Protein AF-A0A9E3PD65-F1 (afdb_monomer_lite)

Sequence (237 aa):
MSRDNEVPAELRERIETLRRGRGFLLPHHGAMAVAAPDLQDAYFGMYKALTQTDRHLTGFEREVVWLAILIAAKEAIGTHHVELFFKEGGTHDQARLLTRLAAFALGAEAFAFMDRSWASSFPELAGEGAYLADFEALVDESLLPAGLSHLAMAGMHAALGHKWGLAAHIRAIYCRGVSEDALVEAMSLIMWPVGVNHFLDACDVWVDLMARGEVTPSPRYRAWAETPRQGGHPERG

Structure (mmCIF, N/CA/C/O backbone):
data_AF-A0A9E3PD65-F1
#
_entry.id   AF-A0A9E3PD65-F1
#
loop_
_atom_site.group_PDB
_atom_site.id
_atom_site.type_symbol
_atom_site.label_atom_id
_atom_site.label_alt_id
_atom_site.label_comp_id
_atom_site.label_asym_id
_atom_site.label_entity_id
_atom_site.label_seq_id
_atom_site.pdbx_PDB_ins_code
_atom_site.Cartn_x
_atom_site.Cartn_y
_atom_site.Cartn_z
_atom_site.occupancy
_atom_site.B_iso_or_equiv
_atom_site.auth_seq_id
_atom_site.auth_comp_id
_atom_site.auth_asym_id
_atom_site.auth_atom_id
_atom_site.pdbx_PDB_model_num
ATOM 1 N N . MET A 1 1 ? -28.083 -6.690 39.630 1.00 43.56 1 MET A N 1
ATOM 2 C CA . MET A 1 1 ? -27.356 -5.731 38.770 1.00 43.56 1 MET A CA 1
ATOM 3 C C . MET A 1 1 ? -26.195 -6.485 38.146 1.00 43.56 1 MET A C 1
ATOM 5 O O . MET A 1 1 ? -25.370 -6.985 38.898 1.00 43.56 1 MET A O 1
ATOM 9 N N . SER A 1 2 ? -26.215 -6.698 36.825 1.00 45.59 2 SER A N 1
ATOM 10 C CA . SER A 1 2 ? -25.183 -7.495 36.141 1.00 45.59 2 SER A CA 1
ATOM 11 C C . SER A 1 2 ? -23.837 -6.766 36.175 1.00 45.59 2 SER A C 1
ATOM 13 O O . SER A 1 2 ? -23.803 -5.548 36.000 1.00 45.59 2 SER A O 1
ATOM 15 N N . ARG A 1 3 ? -22.742 -7.514 36.356 1.00 49.91 3 ARG A N 1
ATOM 16 C CA . ARG A 1 3 ? -21.351 -7.034 36.225 1.00 49.91 3 ARG A CA 1
ATOM 17 C C . ARG A 1 3 ? -21.029 -6.491 34.819 1.00 49.91 3 ARG A C 1
ATOM 19 O O . ARG A 1 3 ? -19.968 -5.916 34.629 1.00 49.91 3 ARG A O 1
ATOM 26 N N . ASP A 1 4 ? -21.954 -6.612 33.865 1.00 53.88 4 ASP A N 1
ATOM 27 C CA . ASP A 1 4 ? -21.802 -6.154 32.476 1.00 53.88 4 ASP A CA 1
ATOM 28 C C . ASP A 1 4 ? -21.908 -4.632 32.277 1.00 53.88 4 ASP A C 1
ATOM 30 O O . ASP A 1 4 ? -21.652 -4.141 31.177 1.00 53.88 4 ASP A O 1
ATOM 34 N N . ASN A 1 5 ? -22.284 -3.871 33.314 1.00 58.28 5 ASN A N 1
ATOM 35 C CA . ASN A 1 5 ? -22.456 -2.417 33.208 1.00 58.28 5 ASN A CA 1
ATOM 36 C C . ASN A 1 5 ? -21.230 -1.582 33.600 1.00 58.28 5 ASN A C 1
ATOM 38 O O . ASN A 1 5 ? -21.254 -0.361 33.437 1.00 58.28 5 ASN A O 1
ATOM 42 N N . GLU A 1 6 ? -20.168 -2.206 34.106 1.00 74.38 6 GLU A N 1
ATOM 43 C CA . GLU A 1 6 ? -18.987 -1.488 34.575 1.00 74.38 6 GLU A CA 1
ATOM 44 C C . GLU A 1 6 ? -17.868 -1.555 33.531 1.00 74.38 6 GLU A C 1
ATOM 46 O O . GLU A 1 6 ? -17.513 -2.623 33.033 1.00 74.38 6 GLU A O 1
ATOM 51 N N . VAL A 1 7 ? -17.323 -0.394 33.165 1.00 83.00 7 VAL A N 1
ATOM 52 C CA . VAL A 1 7 ? -16.145 -0.323 32.293 1.00 83.00 7 VAL A CA 1
ATOM 53 C C . VAL A 1 7 ? -14.936 -0.759 33.121 1.00 83.00 7 VAL A C 1
ATOM 55 O O . VAL A 1 7 ? -14.643 -0.079 34.108 1.00 83.00 7 VAL A O 1
ATOM 58 N N . PRO A 1 8 ? -14.213 -1.829 32.743 1.00 87.50 8 PRO A N 1
ATOM 59 C CA . PRO A 1 8 ? -13.037 -2.262 33.490 1.00 87.50 8 PRO A CA 1
ATOM 60 C C . PRO A 1 8 ? -12.015 -1.126 33.623 1.00 87.50 8 PRO A C 1
ATOM 62 O O . PRO A 1 8 ? -11.742 -0.421 32.649 1.00 87.50 8 PRO A O 1
ATOM 65 N N . ALA A 1 9 ? -11.437 -0.943 34.815 1.00 89.12 9 ALA A N 1
ATOM 66 C CA . ALA A 1 9 ? -10.446 0.111 35.061 1.00 89.12 9 ALA A CA 1
ATOM 67 C C . ALA A 1 9 ? -9.240 0.005 34.108 1.00 89.12 9 ALA A C 1
ATOM 69 O O . ALA A 1 9 ? -8.796 1.012 33.562 1.00 89.12 9 ALA A O 1
ATOM 70 N N . GLU A 1 10 ? -8.804 -1.224 33.827 1.00 92.25 10 GLU A N 1
ATOM 71 C CA . GLU A 1 10 ? -7.735 -1.537 32.874 1.00 92.25 10 GLU A CA 1
ATOM 72 C C . GLU A 1 10 ? -8.032 -1.012 31.459 1.00 92.25 10 GLU A C 1
ATOM 74 O O . GLU A 1 10 ? -7.161 -0.438 30.808 1.00 92.25 10 GLU A O 1
ATOM 79 N N . LEU A 1 11 ? -9.283 -1.125 30.993 1.00 93.69 11 LEU A N 1
ATOM 80 C CA . LEU A 1 11 ? -9.684 -0.598 29.687 1.00 93.69 11 LEU A CA 1
ATOM 81 C C . LEU A 1 11 ? -9.559 0.932 29.642 1.00 93.69 11 LEU A C 1
ATOM 83 O O . LEU A 1 11 ? -9.064 1.482 28.658 1.00 93.69 11 LEU A O 1
ATOM 87 N N . ARG A 1 12 ? -9.978 1.625 30.709 1.00 91.75 12 ARG A N 1
ATOM 88 C CA . ARG A 1 12 ? -9.850 3.090 30.797 1.00 91.75 12 ARG A CA 1
ATOM 89 C C . ARG A 1 12 ? -8.387 3.518 30.783 1.00 91.75 12 ARG A C 1
ATOM 91 O O . ARG A 1 12 ? -8.029 4.436 30.052 1.00 91.75 12 ARG A O 1
ATOM 98 N N . GLU A 1 13 ? -7.548 2.844 31.561 1.00 94.44 13 GLU A N 1
ATOM 99 C CA . GLU A 1 13 ? -6.117 3.134 31.628 1.00 94.44 13 GLU A CA 1
ATOM 100 C C . GLU A 1 13 ? -5.414 2.895 30.285 1.00 94.44 13 GLU A C 1
ATO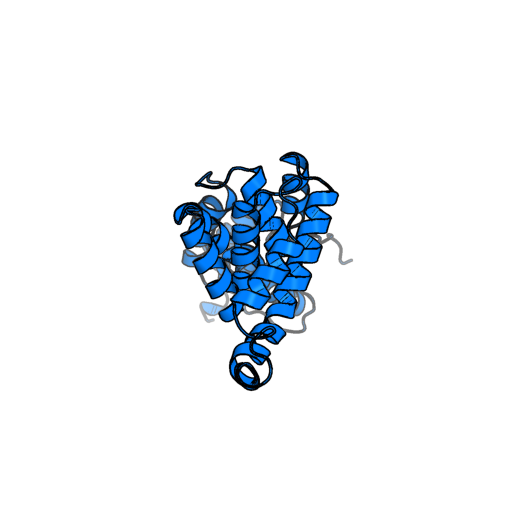M 102 O O . GLU A 1 13 ? -4.607 3.725 29.855 1.00 94.44 13 GLU A O 1
ATOM 107 N N . ARG A 1 14 ? -5.760 1.809 29.584 1.00 94.75 14 ARG A N 1
ATOM 108 C CA . ARG A 1 14 ? -5.237 1.496 28.248 1.00 94.75 14 ARG A CA 1
ATOM 109 C C . ARG A 1 14 ? -5.623 2.570 27.230 1.00 94.75 14 ARG A C 1
ATOM 111 O O . ARG A 1 14 ? -4.746 3.111 26.560 1.00 94.75 14 ARG A O 1
ATOM 118 N N . ILE A 1 15 ? -6.907 2.930 27.153 1.00 94.00 15 ILE A N 1
ATOM 119 C CA . ILE A 1 15 ? -7.402 3.991 26.258 1.00 94.00 15 ILE A CA 1
ATOM 120 C C . ILE A 1 15 ? -6.702 5.325 26.540 1.00 94.00 15 ILE A C 1
ATOM 122 O O . ILE A 1 15 ? -6.220 5.986 25.618 1.00 94.00 15 ILE A O 1
ATOM 126 N N . GLU A 1 16 ? -6.589 5.702 27.810 1.00 93.62 16 GLU A N 1
ATOM 127 C CA . GLU A 1 16 ? -5.966 6.963 28.193 1.00 93.62 16 GLU A CA 1
ATOM 128 C C . GLU A 1 16 ? -4.455 6.967 27.909 1.00 93.62 16 GLU A C 1
ATOM 130 O O . GLU A 1 16 ? -3.903 7.981 27.484 1.00 93.62 16 GLU A O 1
ATOM 135 N N . THR A 1 17 ? -3.771 5.834 28.070 1.00 94.44 17 THR A N 1
ATOM 136 C CA . THR A 1 17 ? -2.353 5.698 27.703 1.00 94.44 17 THR A CA 1
ATOM 137 C C . THR A 1 17 ? -2.137 5.909 26.207 1.00 94.44 17 THR A C 1
ATOM 139 O O . THR A 1 17 ? -1.250 6.673 25.821 1.00 94.44 17 THR A O 1
ATOM 142 N N . LEU A 1 18 ? -2.987 5.317 25.364 1.00 93.69 18 LEU A N 1
ATOM 143 C CA . LEU A 1 18 ? -2.948 5.513 23.911 1.00 93.69 18 LEU A CA 1
ATOM 144 C C . LEU A 1 18 ? -3.206 6.974 23.537 1.00 93.69 18 LEU A C 1
ATOM 146 O O . LEU A 1 18 ? -2.478 7.535 22.715 1.00 93.69 18 LEU A O 1
ATOM 150 N N . ARG A 1 19 ? -4.209 7.599 24.169 1.00 93.00 19 ARG A N 1
ATOM 151 C CA . ARG A 1 19 ? -4.551 9.008 23.955 1.00 93.00 19 ARG A CA 1
ATOM 152 C C . ARG A 1 19 ? -3.389 9.921 24.335 1.00 93.00 19 ARG A C 1
ATOM 154 O O . ARG A 1 19 ? -3.002 10.768 23.538 1.00 93.00 19 ARG A O 1
ATOM 161 N N . ARG A 1 20 ? -2.795 9.748 25.521 1.00 92.62 20 ARG A N 1
ATOM 162 C CA . ARG A 1 20 ? -1.646 10.556 25.973 1.00 92.62 20 ARG A CA 1
ATOM 163 C C . ARG A 1 20 ? -0.442 10.420 25.051 1.00 92.62 20 ARG A C 1
ATOM 165 O O . ARG A 1 20 ? 0.226 11.417 24.805 1.00 92.62 20 ARG A O 1
ATOM 172 N N . GLY A 1 21 ? -0.193 9.225 24.515 1.00 88.12 21 GLY A N 1
ATOM 173 C CA . GLY A 1 21 ? 0.934 8.979 23.614 1.00 88.12 21 GLY A CA 1
ATOM 174 C C . GLY A 1 21 ? 0.886 9.780 22.307 1.00 88.12 21 GLY A C 1
ATOM 175 O O . GLY A 1 21 ? 1.933 10.025 21.717 1.00 88.12 21 GLY A O 1
ATOM 176 N N . ARG A 1 22 ? -0.306 10.196 21.850 1.00 85.94 22 ARG A N 1
ATOM 177 C CA . ARG A 1 22 ? -0.499 10.937 20.584 1.00 85.94 22 ARG A CA 1
ATOM 178 C C . ARG A 1 22 ? -1.208 12.288 20.740 1.00 85.94 22 ARG A C 1
ATOM 180 O O . ARG A 1 22 ? -1.347 13.015 19.767 1.00 85.94 22 ARG A O 1
ATOM 187 N N . GLY A 1 23 ? -1.685 12.618 21.940 1.00 87.94 23 GLY A N 1
ATOM 188 C CA . GLY A 1 23 ? -2.573 13.756 22.215 1.00 87.94 23 GLY A CA 1
ATOM 189 C C . GLY A 1 23 ? -4.060 13.469 21.955 1.00 87.94 23 GLY A C 1
ATOM 190 O O . GLY A 1 23 ? -4.921 14.143 22.518 1.00 87.94 23 GLY A O 1
ATOM 191 N N . PHE A 1 24 ? -4.371 12.436 21.175 1.00 88.81 24 PHE A N 1
ATOM 192 C CA . PHE A 1 24 ? -5.717 11.995 20.815 1.00 88.81 24 PHE A CA 1
ATOM 193 C C . PHE A 1 24 ? -5.750 10.475 20.620 1.00 88.81 24 PHE A C 1
ATOM 195 O O . PHE A 1 24 ? -4.710 9.835 20.448 1.00 88.81 24 PHE A O 1
ATOM 202 N N . LEU A 1 25 ? -6.947 9.888 20.630 1.00 92.75 25 LEU A N 1
ATOM 203 C CA . LEU A 1 25 ? -7.135 8.470 20.344 1.00 92.75 25 LEU A CA 1
ATOM 204 C C . LEU A 1 25 ? -7.456 8.255 18.859 1.00 92.75 25 LEU A C 1
ATOM 206 O O . LEU A 1 25 ? -8.411 8.829 18.338 1.00 92.75 25 LEU A O 1
ATOM 210 N N . LEU A 1 26 ? -6.673 7.402 18.193 1.00 93.12 26 LEU A N 1
ATOM 211 C CA . LEU A 1 26 ? -6.998 6.924 16.848 1.00 93.12 26 LEU A CA 1
ATOM 212 C C . LEU A 1 26 ? -8.156 5.910 16.910 1.00 93.12 26 LEU A C 1
ATOM 214 O O . LEU A 1 26 ? -8.149 5.062 17.811 1.00 93.12 26 LEU A O 1
ATOM 218 N N . PRO A 1 27 ? -9.119 5.946 15.968 1.00 94.38 27 PRO A N 1
ATOM 219 C CA . PRO A 1 27 ? -10.318 5.110 16.031 1.00 94.38 27 PRO A CA 1
ATOM 220 C C . PRO A 1 27 ? -10.021 3.614 16.183 1.00 94.38 27 PRO A C 1
ATOM 222 O O . PRO A 1 27 ? -10.514 2.975 17.113 1.00 94.38 27 PRO A O 1
ATOM 225 N N . HIS A 1 28 ? -9.146 3.056 15.345 1.00 95.19 28 HIS A N 1
ATOM 226 C CA . HIS A 1 28 ? -8.797 1.632 15.385 1.00 95.19 28 HIS A CA 1
ATOM 227 C C . HIS A 1 28 ? -8.010 1.231 16.634 1.00 95.19 28 HIS A C 1
ATOM 229 O O . HIS A 1 28 ? -8.172 0.116 17.130 1.00 95.19 28 HIS A O 1
ATOM 235 N N . HIS A 1 29 ? -7.201 2.132 17.202 1.00 95.38 29 HIS A N 1
ATOM 236 C CA . HIS A 1 29 ? -6.555 1.875 18.492 1.00 95.38 29 HIS A CA 1
ATOM 237 C C . HIS A 1 29 ? -7.596 1.730 19.607 1.00 95.38 29 HIS A C 1
ATOM 239 O O . HIS A 1 29 ? -7.470 0.841 20.446 1.00 95.38 29 HIS A O 1
ATOM 245 N N . GLY A 1 30 ? -8.630 2.573 19.619 1.00 94.94 30 GLY A N 1
ATOM 246 C CA . GLY A 1 30 ? -9.720 2.458 20.584 1.00 94.94 30 GLY A CA 1
ATOM 247 C C . GLY A 1 30 ? -10.517 1.166 20.413 1.00 94.94 30 GLY A C 1
ATOM 248 O O . GLY A 1 30 ? -10.728 0.444 21.387 1.00 94.94 30 GLY A O 1
ATOM 249 N N . ALA A 1 31 ? -10.867 0.814 19.173 1.00 96.06 31 ALA A N 1
ATOM 250 C CA . ALA A 1 31 ? -11.559 -0.436 18.866 1.00 96.06 31 ALA A CA 1
ATOM 251 C C . ALA A 1 31 ? -10.779 -1.672 19.353 1.00 96.06 31 ALA A C 1
ATOM 253 O O . ALA A 1 31 ? -11.343 -2.539 20.026 1.00 96.06 31 ALA A O 1
ATOM 254 N N . MET A 1 32 ? -9.472 -1.737 19.071 1.00 97.06 32 MET A N 1
ATOM 255 C CA . MET A 1 32 ? -8.628 -2.844 19.529 1.00 97.06 32 MET A CA 1
ATOM 256 C C . MET A 1 32 ? -8.422 -2.829 21.045 1.00 97.06 32 MET A C 1
ATOM 258 O O . MET A 1 32 ? -8.488 -3.887 21.659 1.00 97.06 32 MET A O 1
ATOM 262 N N . ALA A 1 33 ? -8.259 -1.664 21.681 1.00 95.75 33 ALA A N 1
ATOM 263 C CA . ALA A 1 33 ? -8.172 -1.592 23.142 1.00 95.75 33 ALA A CA 1
ATOM 264 C C . ALA A 1 33 ? -9.413 -2.199 23.815 1.00 95.75 33 ALA A C 1
ATOM 266 O O . ALA A 1 33 ? -9.295 -2.888 24.827 1.00 95.75 33 ALA A O 1
ATOM 267 N N . VAL A 1 34 ? -10.599 -1.970 23.238 1.00 95.38 34 VAL A N 1
ATOM 268 C CA . VAL A 1 34 ? -11.854 -2.528 23.745 1.00 95.38 34 VAL A CA 1
ATOM 269 C C . VAL A 1 34 ? -11.949 -4.029 23.490 1.00 95.38 34 VAL A C 1
ATOM 271 O O . VAL A 1 34 ? -12.311 -4.754 24.414 1.00 95.38 34 VAL A O 1
ATOM 274 N N . ALA A 1 35 ? -11.691 -4.496 22.267 1.00 95.81 35 ALA A N 1
ATOM 275 C CA . ALA A 1 35 ? -12.108 -5.832 21.826 1.00 95.81 35 ALA A CA 1
ATOM 276 C C . ALA A 1 35 ? -10.968 -6.839 21.610 1.00 95.81 35 ALA A C 1
ATOM 278 O O . ALA A 1 35 ? -11.219 -8.041 21.626 1.00 95.81 35 ALA A O 1
ATOM 279 N N . ALA A 1 36 ? -9.743 -6.366 21.395 1.00 95.62 36 ALA A N 1
ATOM 280 C CA . ALA A 1 36 ? -8.597 -7.180 21.000 1.00 95.62 36 ALA A CA 1
ATOM 281 C C . ALA A 1 36 ? -7.269 -6.575 21.518 1.00 95.62 36 ALA A C 1
ATOM 283 O O . ALA A 1 36 ? -6.436 -6.146 20.714 1.00 95.62 36 ALA A O 1
ATOM 284 N N . PRO A 1 37 ? -7.057 -6.502 22.847 1.00 94.06 37 PRO A N 1
ATOM 285 C CA . PRO A 1 37 ? -5.867 -5.870 23.426 1.00 94.06 37 PRO A CA 1
ATOM 286 C C . PRO A 1 37 ? -4.560 -6.548 22.986 1.00 94.06 37 PRO A C 1
ATOM 288 O O . PRO A 1 37 ? -3.599 -5.855 22.669 1.00 94.06 37 PRO A O 1
ATOM 291 N N . ASP A 1 38 ? -4.550 -7.875 22.844 1.00 96.31 38 ASP A N 1
ATOM 292 C CA . ASP A 1 38 ? -3.374 -8.612 22.359 1.00 96.31 38 ASP A CA 1
ATOM 293 C C . ASP A 1 38 ? -3.020 -8.235 20.908 1.00 96.31 38 ASP A C 1
ATOM 295 O O . ASP A 1 38 ? -1.848 -8.106 20.553 1.00 96.31 38 ASP A O 1
ATOM 299 N N . LEU A 1 39 ? -4.037 -7.998 20.066 1.00 95.50 39 LEU A N 1
ATOM 300 C CA . LEU A 1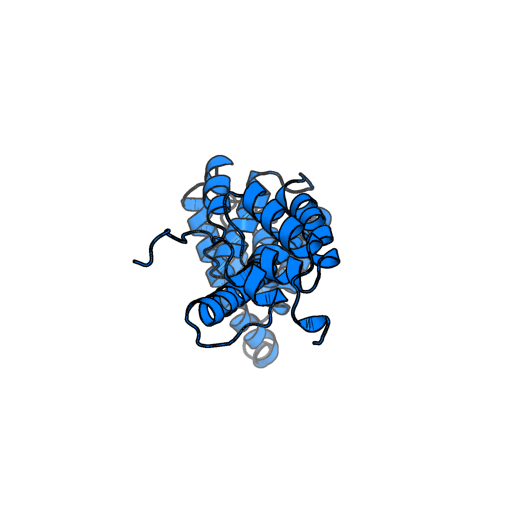 39 ? -3.838 -7.521 18.694 1.00 95.50 39 LEU A CA 1
ATOM 301 C C . LEU A 1 39 ? -3.282 -6.094 18.682 1.00 95.50 39 LEU A C 1
ATOM 303 O O . LEU A 1 39 ? -2.422 -5.785 17.863 1.00 95.50 39 LEU A O 1
ATOM 307 N N . GLN A 1 40 ? -3.733 -5.232 19.594 1.00 95.00 40 GLN A N 1
ATOM 308 C CA . GLN A 1 40 ? -3.171 -3.891 19.740 1.00 95.00 40 GLN A CA 1
ATOM 309 C C . GLN A 1 40 ? -1.689 -3.928 20.130 1.00 95.00 40 GLN A C 1
ATOM 311 O O . GLN A 1 40 ? -0.894 -3.164 19.582 1.00 95.00 40 GLN A O 1
ATOM 316 N N . ASP A 1 41 ? -1.312 -4.805 21.055 1.00 93.50 41 ASP A N 1
ATOM 317 C CA . ASP A 1 41 ? 0.076 -4.911 21.499 1.00 93.50 41 ASP A CA 1
ATOM 318 C C . ASP A 1 41 ? 0.967 -5.430 20.352 1.00 93.50 41 ASP A C 1
ATOM 320 O O . ASP A 1 41 ? 2.023 -4.855 20.067 1.00 93.50 41 ASP A O 1
ATOM 324 N N . ALA A 1 42 ? 0.493 -6.429 19.598 1.00 96.25 42 ALA A N 1
ATOM 325 C CA . ALA A 1 42 ? 1.168 -6.919 18.395 1.00 96.25 42 ALA A CA 1
ATOM 326 C C . ALA A 1 42 ? 1.254 -5.863 17.275 1.00 96.25 42 ALA A C 1
ATOM 328 O O . ALA A 1 42 ? 2.279 -5.762 16.596 1.00 96.25 42 ALA A O 1
ATOM 329 N N . TYR A 1 43 ? 0.213 -5.044 17.101 1.00 94.12 43 TYR A N 1
ATOM 330 C CA . TYR A 1 43 ? 0.158 -3.981 16.096 1.00 94.12 43 TYR A CA 1
ATOM 331 C C . TYR A 1 43 ? 1.314 -2.983 16.240 1.00 94.12 43 TYR A C 1
ATOM 333 O O . TYR A 1 43 ? 1.905 -2.589 15.235 1.00 94.12 43 TYR A O 1
ATOM 341 N N . PHE A 1 44 ? 1.696 -2.599 17.463 1.00 92.00 44 PHE A N 1
ATOM 342 C CA . PHE A 1 44 ? 2.832 -1.690 17.656 1.00 92.00 44 PHE A CA 1
ATOM 343 C C . PHE A 1 44 ? 4.169 -2.332 17.281 1.00 92.00 44 PHE A C 1
ATOM 345 O O . PHE A 1 44 ? 5.026 -1.664 16.697 1.00 92.00 44 PHE A O 1
ATOM 352 N N . GLY A 1 45 ? 4.331 -3.627 17.568 1.00 95.00 45 GLY A N 1
ATOM 353 C CA . GLY A 1 45 ? 5.489 -4.400 17.123 1.00 95.00 45 GLY A CA 1
ATOM 354 C C . GLY A 1 45 ? 5.576 -4.461 15.597 1.00 95.00 45 GLY A C 1
ATOM 355 O O . GLY A 1 45 ? 6.619 -4.143 15.027 1.00 95.00 45 GLY A O 1
ATOM 356 N N . MET A 1 46 ? 4.458 -4.783 14.939 1.00 95.12 46 MET A N 1
ATOM 357 C CA . MET A 1 46 ? 4.352 -4.796 13.479 1.00 95.12 46 MET A CA 1
ATOM 358 C C . MET A 1 46 ? 4.652 -3.418 12.880 1.00 95.12 46 MET A C 1
ATOM 360 O O . MET A 1 46 ? 5.457 -3.329 11.960 1.00 95.12 46 MET A O 1
ATOM 364 N N . TYR A 1 47 ? 4.057 -2.341 13.407 1.00 91.62 47 TYR A N 1
ATOM 365 C CA . TYR A 1 47 ? 4.294 -0.981 12.916 1.00 91.62 47 TYR A CA 1
ATOM 366 C C . TYR A 1 47 ? 5.779 -0.627 12.959 1.00 91.62 47 TYR A C 1
ATOM 368 O O . TYR A 1 47 ? 6.336 -0.203 11.953 1.00 91.62 47 TYR A O 1
ATOM 376 N N . LYS A 1 48 ? 6.444 -0.873 14.093 1.00 92.00 48 LYS A N 1
ATOM 377 C CA . LYS A 1 48 ? 7.880 -0.619 14.226 1.00 92.00 48 LYS A CA 1
ATOM 378 C C . LYS A 1 48 ? 8.700 -1.414 13.205 1.00 92.00 48 LYS A C 1
ATOM 380 O O . LYS A 1 48 ? 9.608 -0.859 12.588 1.00 92.00 48 LYS A O 1
ATOM 385 N N . ALA A 1 49 ? 8.390 -2.698 13.032 1.00 93.19 49 ALA A N 1
ATOM 386 C CA . ALA A 1 49 ? 9.089 -3.564 12.086 1.00 93.19 49 ALA A CA 1
ATOM 387 C C . ALA A 1 49 ? 8.876 -3.135 10.625 1.00 93.19 49 ALA A C 1
ATOM 389 O O . ALA A 1 49 ? 9.788 -3.267 9.816 1.00 93.19 49 ALA A O 1
ATOM 390 N N . LEU A 1 50 ? 7.688 -2.620 10.299 1.00 91.31 50 LEU A N 1
ATOM 391 C CA . LEU A 1 50 ? 7.302 -2.273 8.935 1.00 91.31 50 LEU A CA 1
AT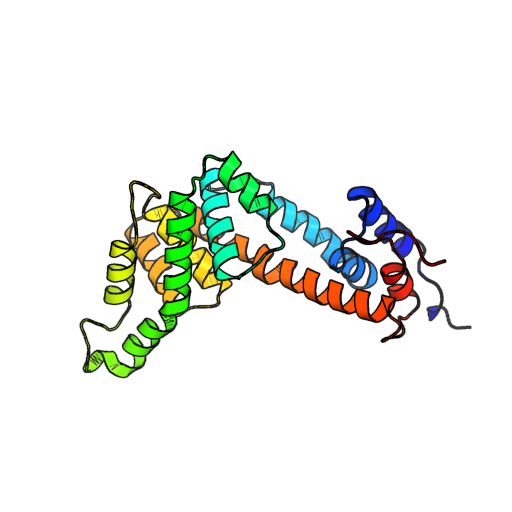OM 392 C C . LEU A 1 50 ? 7.757 -0.868 8.513 1.00 91.31 50 LEU A C 1
ATOM 394 O O . LEU A 1 50 ? 8.152 -0.689 7.366 1.00 91.31 50 LEU A O 1
ATOM 398 N N . THR A 1 51 ? 7.664 0.127 9.402 1.00 85.25 51 THR A N 1
ATOM 399 C CA . THR A 1 51 ? 7.815 1.551 9.035 1.00 85.25 51 THR A CA 1
ATOM 400 C C . THR A 1 51 ? 9.013 2.246 9.677 1.00 85.25 51 THR A C 1
ATOM 402 O O . THR A 1 51 ? 9.430 3.292 9.192 1.00 85.25 51 THR A O 1
ATOM 405 N N . GLN A 1 52 ? 9.571 1.697 10.763 1.00 86.94 52 GLN A N 1
ATOM 406 C CA . GLN A 1 52 ? 10.631 2.357 11.545 1.00 86.94 52 GLN A CA 1
ATOM 407 C C . GLN A 1 52 ? 11.974 1.624 11.520 1.00 86.94 52 GLN A C 1
ATOM 409 O O . GLN A 1 52 ? 12.959 2.144 12.038 1.00 86.94 52 GLN A O 1
ATOM 414 N N . THR A 1 53 ? 12.008 0.403 10.990 1.00 90.25 53 THR A N 1
ATOM 415 C CA . THR A 1 53 ? 13.216 -0.423 10.941 1.00 90.25 53 THR A CA 1
ATOM 416 C C . THR A 1 53 ? 13.761 -0.398 9.523 1.00 90.25 53 THR A C 1
ATOM 418 O O . THR A 1 53 ? 13.050 -0.771 8.593 1.00 90.25 53 THR A O 1
ATOM 421 N N . ASP A 1 54 ? 15.010 0.034 9.357 1.00 92.19 54 ASP A N 1
ATOM 422 C CA . ASP A 1 54 ? 15.691 -0.066 8.068 1.00 92.19 54 ASP A CA 1
ATOM 423 C C . ASP A 1 54 ? 15.939 -1.533 7.710 1.00 92.19 54 ASP A C 1
ATOM 425 O O . ASP A 1 54 ? 16.264 -2.358 8.571 1.00 92.19 54 ASP A O 1
ATOM 429 N N . ARG A 1 55 ? 15.750 -1.855 6.431 1.00 93.81 55 ARG A N 1
ATOM 430 C CA . ARG A 1 55 ? 15.833 -3.216 5.902 1.00 93.81 55 ARG A CA 1
ATOM 431 C C . ARG A 1 55 ? 16.678 -3.221 4.625 1.00 93.81 55 ARG A C 1
ATOM 433 O O . ARG A 1 55 ? 17.872 -2.949 4.692 1.00 93.81 55 ARG A O 1
ATOM 440 N N . HIS A 1 56 ? 16.086 -3.546 3.484 1.00 96.88 56 HIS A N 1
ATOM 441 C CA . HIS A 1 56 ? 16.766 -3.781 2.213 1.00 96.88 56 HIS A CA 1
ATOM 442 C C . HIS A 1 56 ? 16.634 -2.600 1.250 1.00 96.88 56 HIS A C 1
ATOM 444 O O . HIS A 1 56 ? 17.543 -2.375 0.457 1.00 96.88 56 HIS A O 1
ATOM 450 N N . LEU A 1 57 ? 15.539 -1.841 1.333 1.00 97.38 57 LEU A N 1
ATOM 451 C CA . LEU A 1 57 ? 15.380 -0.569 0.635 1.00 97.38 57 LEU A CA 1
ATOM 452 C C . LEU A 1 57 ? 16.008 0.568 1.443 1.00 97.38 57 LEU A C 1
ATOM 454 O O . LEU A 1 57 ? 15.828 0.668 2.660 1.00 97.38 57 LEU A O 1
ATOM 458 N N . THR A 1 58 ? 16.695 1.468 0.747 1.00 96.69 58 THR A N 1
ATOM 459 C CA . THR A 1 58 ? 17.082 2.776 1.290 1.00 96.69 58 THR A CA 1
ATOM 460 C C . THR A 1 58 ? 15.846 3.613 1.641 1.00 96.69 58 THR A C 1
ATOM 462 O O . THR A 1 58 ? 14.735 3.320 1.194 1.00 96.69 58 THR A O 1
ATOM 465 N N . GLY A 1 59 ? 16.031 4.694 2.411 1.00 96.00 59 GLY A N 1
ATOM 466 C CA . GLY A 1 59 ? 14.950 5.638 2.726 1.00 96.00 59 GLY A CA 1
ATOM 467 C C . GLY A 1 59 ? 14.224 6.123 1.468 1.00 96.00 59 GLY A C 1
ATOM 468 O O . GLY A 1 59 ? 13.014 5.956 1.356 1.00 96.00 59 GLY A O 1
ATOM 469 N N . PHE A 1 60 ? 14.974 6.603 0.475 1.00 97.75 60 PHE A N 1
ATOM 470 C CA . PHE A 1 60 ? 14.421 7.033 -0.809 1.00 97.75 60 PHE A CA 1
ATOM 471 C C . PHE A 1 60 ? 13.663 5.922 -1.556 1.00 97.75 60 PHE A C 1
ATOM 473 O O . PHE A 1 60 ? 12.521 6.126 -1.968 1.00 97.75 60 PHE A O 1
ATOM 480 N N . GLU A 1 61 ? 14.255 4.735 -1.716 1.00 98.31 61 GLU A N 1
ATOM 481 C CA . GLU A 1 61 ? 13.608 3.621 -2.426 1.00 98.31 61 GLU A CA 1
ATOM 482 C C . GLU A 1 61 ? 12.316 3.170 -1.739 1.00 98.31 61 GLU A C 1
ATOM 484 O O . GLU A 1 61 ? 11.313 2.897 -2.403 1.00 98.31 61 GLU A O 1
ATOM 489 N N . ARG A 1 62 ? 12.319 3.131 -0.404 1.00 97.69 62 ARG A N 1
ATOM 490 C CA . ARG A 1 62 ? 11.139 2.804 0.392 1.00 97.69 62 ARG A CA 1
ATOM 491 C C . ARG A 1 62 ? 10.024 3.813 0.151 1.00 97.69 62 ARG A C 1
ATOM 493 O O . ARG A 1 62 ? 8.898 3.393 -0.102 1.00 97.69 62 ARG A O 1
ATOM 500 N N . GLU A 1 63 ? 10.323 5.112 0.164 1.00 97.88 63 GLU A N 1
ATOM 501 C CA . GLU A 1 63 ? 9.318 6.154 -0.079 1.00 97.88 63 GLU A CA 1
ATOM 502 C C . GLU A 1 63 ? 8.836 6.202 -1.539 1.00 97.88 63 GLU A C 1
ATOM 504 O O . GLU A 1 63 ? 7.676 6.528 -1.784 1.00 97.88 63 GLU A O 1
ATOM 509 N N . VAL A 1 64 ? 9.656 5.791 -2.516 1.00 98.62 64 VAL A N 1
ATOM 510 C CA . VAL A 1 64 ? 9.207 5.565 -3.904 1.00 98.62 64 VAL A CA 1
ATOM 511 C C . VAL A 1 64 ? 8.123 4.485 -3.959 1.00 98.62 64 VAL A C 1
ATOM 513 O O . VAL A 1 64 ? 7.069 4.695 -4.566 1.00 98.62 64 VAL A O 1
ATOM 516 N N . VAL A 1 65 ? 8.353 3.337 -3.311 1.00 98.44 65 VAL A N 1
ATOM 517 C CA . VAL A 1 65 ? 7.367 2.245 -3.258 1.00 98.44 65 VAL A CA 1
ATOM 518 C C . VAL A 1 65 ? 6.133 2.658 -2.448 1.00 98.44 65 VAL A C 1
ATOM 520 O O . VAL A 1 65 ? 5.006 2.361 -2.842 1.00 98.44 65 VAL A O 1
ATOM 523 N N . TRP A 1 66 ? 6.318 3.387 -1.348 1.00 97.50 66 TRP A N 1
ATOM 524 C CA . TRP A 1 66 ? 5.220 3.886 -0.521 1.00 97.50 66 TRP A CA 1
ATOM 525 C C . TRP A 1 66 ? 4.305 4.835 -1.301 1.00 97.50 66 TRP A C 1
ATOM 527 O O . TRP A 1 66 ? 3.090 4.632 -1.347 1.00 97.50 66 TRP A O 1
ATOM 537 N N . LEU A 1 67 ? 4.884 5.827 -1.982 1.00 98.19 67 LEU A N 1
ATOM 538 C CA . LEU A 1 67 ? 4.140 6.771 -2.812 1.00 98.19 67 LEU A CA 1
ATOM 539 C C . LEU A 1 67 ? 3.424 6.060 -3.970 1.00 98.19 67 LEU A C 1
ATOM 541 O O . LEU A 1 67 ? 2.265 6.357 -4.254 1.00 98.19 67 LEU A O 1
ATOM 545 N N . ALA A 1 68 ? 4.076 5.082 -4.602 1.00 98.50 68 ALA A N 1
ATOM 546 C CA . ALA A 1 68 ? 3.462 4.231 -5.618 1.00 98.50 68 ALA A CA 1
ATOM 547 C C . ALA A 1 68 ? 2.194 3.524 -5.112 1.00 98.50 68 ALA A C 1
ATOM 549 O O . ALA A 1 68 ? 1.148 3.582 -5.765 1.00 98.50 68 ALA A O 1
ATOM 550 N N . ILE A 1 69 ? 2.277 2.883 -3.941 1.00 98.31 69 ILE A N 1
ATOM 551 C CA . ILE A 1 69 ? 1.148 2.185 -3.317 1.00 98.31 69 ILE A CA 1
ATOM 552 C C . ILE A 1 69 ? 0.027 3.168 -2.972 1.00 98.31 69 ILE A C 1
ATOM 554 O O . ILE A 1 69 ? -1.127 2.884 -3.285 1.00 98.31 69 ILE A O 1
ATOM 558 N N . LEU A 1 70 ? 0.347 4.325 -2.383 1.00 97.12 70 LEU A N 1
ATOM 559 C CA . LEU A 1 70 ? -0.634 5.364 -2.049 1.00 97.12 70 LEU A CA 1
ATOM 560 C C . LEU A 1 70 ? -1.437 5.816 -3.267 1.00 97.12 70 LEU A C 1
ATOM 562 O O . LEU A 1 70 ? -2.666 5.866 -3.214 1.00 97.12 70 LEU A O 1
ATOM 566 N N . ILE A 1 71 ? -0.753 6.105 -4.379 1.00 97.69 71 ILE A N 1
ATOM 567 C CA . ILE A 1 71 ? -1.405 6.538 -5.618 1.00 97.69 71 ILE A CA 1
ATOM 568 C C . ILE A 1 71 ? -2.327 5.433 -6.147 1.00 97.69 71 ILE A C 1
ATOM 570 O O . ILE A 1 71 ? -3.482 5.706 -6.478 1.00 97.69 71 ILE A O 1
ATOM 574 N N . ALA A 1 72 ? -1.844 4.187 -6.210 1.00 97.75 72 ALA A N 1
ATOM 575 C CA . ALA A 1 72 ? -2.627 3.060 -6.715 1.00 97.75 72 ALA A CA 1
ATOM 576 C C . ALA A 1 72 ? -3.852 2.755 -5.833 1.00 97.75 72 ALA A C 1
ATOM 578 O O . ALA A 1 72 ? -4.950 2.551 -6.351 1.00 97.75 72 ALA A O 1
ATOM 579 N N . ALA A 1 73 ? -3.678 2.785 -4.510 1.00 95.94 73 ALA A N 1
ATOM 580 C CA . ALA A 1 73 ? -4.738 2.564 -3.528 1.00 95.94 73 ALA A CA 1
ATOM 581 C C . ALA A 1 73 ? -5.676 3.773 -3.356 1.00 95.94 73 ALA A C 1
ATOM 583 O O . ALA A 1 73 ? -6.712 3.644 -2.708 1.00 95.94 73 ALA A O 1
ATOM 584 N N . LYS A 1 74 ? -5.346 4.933 -3.948 1.00 94.69 74 LYS A N 1
ATOM 585 C CA . LYS A 1 74 ? -6.047 6.219 -3.759 1.00 94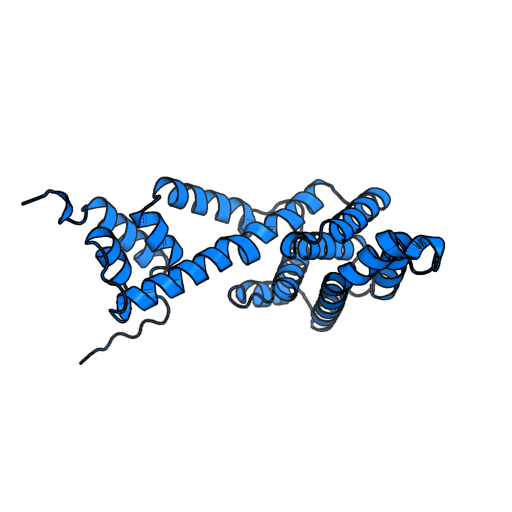.69 74 LYS A CA 1
ATOM 586 C C . LYS A 1 74 ? -6.147 6.612 -2.283 1.00 94.69 74 LYS A C 1
ATOM 588 O O . LYS A 1 74 ? -7.160 7.142 -1.833 1.00 94.69 74 LYS A O 1
ATOM 593 N N . GLU A 1 75 ? -5.089 6.325 -1.543 1.00 92.00 75 GLU A N 1
ATOM 594 C CA . GLU A 1 75 ? -5.040 6.475 -0.097 1.00 92.00 75 GLU A CA 1
ATOM 595 C C . GLU A 1 75 ? -4.494 7.877 0.244 1.00 92.00 75 GLU A C 1
ATOM 597 O O . GLU A 1 75 ? -3.491 8.320 -0.317 1.00 92.00 75 GLU A O 1
ATOM 602 N N . ALA A 1 76 ? -5.196 8.606 1.115 1.00 87.12 76 ALA A N 1
ATOM 603 C CA . ALA A 1 76 ? -4.947 10.022 1.403 1.00 87.12 76 ALA A CA 1
ATOM 604 C C . ALA A 1 76 ? -4.512 10.301 2.854 1.00 87.12 76 ALA A C 1
ATOM 606 O O . ALA A 1 76 ? -4.145 11.429 3.165 1.00 87.12 76 ALA A O 1
ATOM 607 N N . ILE A 1 77 ? -4.545 9.310 3.745 1.00 81.31 77 ILE A N 1
ATOM 608 C CA . ILE A 1 77 ? -4.163 9.414 5.160 1.00 81.31 77 ILE A CA 1
ATOM 609 C C . ILE A 1 77 ? -2.639 9.412 5.309 1.00 81.31 77 ILE A C 1
ATOM 611 O O . ILE A 1 77 ? -2.097 10.115 6.161 1.00 81.31 77 ILE A O 1
ATOM 615 N N . GLY A 1 78 ? -1.920 8.664 4.470 1.00 78.69 78 GLY A N 1
ATOM 616 C CA . GLY A 1 78 ? -0.462 8.536 4.495 1.00 78.69 78 GLY A CA 1
ATOM 617 C C . GLY A 1 78 ? 0.327 9.758 4.006 1.00 78.69 78 GLY A C 1
ATOM 618 O O . GLY A 1 78 ? 1.433 9.580 3.502 1.00 78.69 78 GLY A O 1
ATOM 619 N N . THR A 1 79 ? -0.180 10.992 4.142 1.00 83.44 79 THR A N 1
ATOM 620 C CA . THR A 1 79 ? 0.480 12.218 3.634 1.00 83.44 79 THR A CA 1
ATOM 621 C C . THR A 1 79 ? 1.898 12.422 4.157 1.00 83.44 79 THR A C 1
ATOM 623 O O . THR A 1 79 ? 2.728 12.989 3.451 1.00 83.44 79 THR A O 1
ATOM 626 N N . HIS A 1 80 ? 2.220 11.904 5.343 1.00 89.50 80 HIS A N 1
ATOM 627 C CA . HIS A 1 80 ? 3.584 11.933 5.865 1.00 89.50 80 HIS A CA 1
ATOM 628 C C . HIS A 1 80 ? 4.598 11.254 4.924 1.00 89.50 80 HIS A C 1
ATOM 630 O O . HIS A 1 80 ? 5.724 11.721 4.808 1.00 89.50 80 HIS A O 1
ATOM 636 N N . HIS A 1 81 ? 4.203 10.214 4.183 1.00 94.00 81 HIS A N 1
ATOM 637 C CA . HIS A 1 81 ? 5.072 9.570 3.190 1.00 94.00 81 HIS A CA 1
ATOM 638 C C . HIS A 1 81 ? 5.318 10.448 1.959 1.00 94.00 81 HIS A C 1
ATOM 640 O O . HIS A 1 81 ? 6.371 10.363 1.336 1.00 94.00 81 HIS A O 1
ATOM 646 N N . VAL A 1 82 ? 4.399 11.364 1.639 1.00 95.06 82 VAL A N 1
ATOM 647 C CA . VAL A 1 82 ? 4.642 12.391 0.614 1.00 95.06 82 VAL A CA 1
ATOM 648 C C . VAL A 1 82 ? 5.732 13.356 1.090 1.00 95.06 82 VAL A C 1
ATOM 650 O O . VAL A 1 82 ? 6.635 13.694 0.329 1.00 95.06 82 VAL A O 1
ATOM 653 N N . GLU A 1 83 ? 5.691 13.771 2.357 1.00 96.00 83 GLU A N 1
ATOM 654 C CA . GLU A 1 83 ? 6.729 14.623 2.953 1.00 96.00 83 GLU A CA 1
ATOM 655 C C . GLU A 1 83 ? 8.083 13.904 3.021 1.00 96.00 83 GLU A C 1
ATOM 657 O O . GLU A 1 83 ? 9.107 14.487 2.659 1.00 96.00 83 GLU A O 1
ATOM 662 N N . LEU A 1 84 ? 8.092 12.637 3.455 1.00 95.94 84 LEU A N 1
ATOM 663 C CA . LEU A 1 84 ? 9.296 11.809 3.509 1.00 95.94 84 LEU A CA 1
ATOM 664 C C . LEU A 1 84 ? 9.886 11.592 2.117 1.00 95.94 84 LEU A C 1
ATOM 666 O O . LEU A 1 84 ? 11.089 11.758 1.957 1.00 95.94 84 LEU A O 1
ATOM 670 N N . PHE A 1 85 ? 9.063 11.321 1.103 1.00 98.12 85 PHE A N 1
ATOM 671 C CA . PHE A 1 85 ? 9.518 11.189 -0.280 1.00 98.12 85 PHE A CA 1
ATOM 672 C C . PHE A 1 85 ? 10.342 12.404 -0.731 1.00 98.12 85 PHE A C 1
ATOM 674 O O . PHE A 1 85 ? 11.463 12.242 -1.208 1.00 98.12 85 PHE A O 1
ATOM 681 N N . PHE A 1 86 ? 9.839 13.626 -0.522 1.00 98.19 86 PHE A N 1
ATOM 682 C CA . PHE A 1 86 ? 10.589 14.840 -0.865 1.00 98.19 86 PHE A CA 1
ATOM 683 C C . PHE A 1 86 ? 11.814 15.052 0.032 1.00 98.19 86 PHE A C 1
ATOM 685 O O . PHE A 1 86 ? 12.858 15.496 -0.446 1.00 98.19 86 PHE A O 1
ATOM 692 N N . LYS A 1 87 ? 11.716 14.718 1.323 1.00 98.00 87 LYS A N 1
ATOM 693 C CA . LYS A 1 87 ? 12.839 14.813 2.267 1.00 98.00 87 LYS A CA 1
ATOM 694 C C . LYS A 1 87 ? 14.001 13.892 1.882 1.00 98.00 87 LYS A C 1
ATOM 696 O O . LYS A 1 87 ? 15.152 14.287 2.037 1.00 98.00 87 LYS A O 1
ATOM 701 N N . GLU A 1 88 ? 13.703 12.707 1.361 1.00 97.38 88 GLU A N 1
ATOM 702 C CA . GLU A 1 88 ? 14.679 11.723 0.877 1.00 97.38 88 GLU A CA 1
ATOM 703 C C . GLU A 1 88 ? 15.189 12.034 -0.548 1.00 97.38 88 GLU A C 1
ATOM 705 O O . GLU A 1 88 ? 15.896 11.230 -1.148 1.00 97.38 88 GLU A O 1
ATOM 710 N N . GLY A 1 89 ? 14.864 13.211 -1.099 1.00 97.81 89 GLY A N 1
ATOM 711 C CA . GLY A 1 89 ? 15.364 13.677 -2.397 1.00 97.81 89 GLY A CA 1
ATOM 712 C C . GLY A 1 89 ? 14.444 13.392 -3.585 1.00 97.81 89 GLY A C 1
ATOM 713 O O . GLY A 1 89 ? 14.842 13.616 -4.728 1.00 97.81 89 GLY A O 1
ATOM 714 N N . GLY A 1 90 ? 13.219 12.930 -3.334 1.00 98.31 90 GLY A N 1
ATOM 715 C CA . GLY A 1 90 ? 12.209 12.731 -4.363 1.00 98.31 90 GLY A CA 1
ATOM 716 C C . GLY A 1 90 ? 11.854 14.010 -5.116 1.00 98.31 90 GLY A C 1
ATOM 717 O O . GLY A 1 90 ? 11.868 15.112 -4.568 1.00 98.31 90 GLY A O 1
ATOM 718 N N . THR A 1 91 ? 11.522 13.869 -6.397 1.00 98.62 91 THR A N 1
ATOM 719 C CA . THR A 1 91 ? 11.201 14.991 -7.287 1.00 98.62 91 THR A CA 1
ATOM 720 C C . THR A 1 91 ? 9.780 14.908 -7.836 1.00 98.62 91 THR A C 1
ATOM 722 O O . THR A 1 91 ? 9.146 13.851 -7.870 1.00 98.62 91 THR A O 1
ATOM 725 N N . HIS A 1 92 ? 9.270 16.039 -8.328 1.00 98.50 92 HIS A N 1
ATOM 726 C CA . HIS A 1 92 ? 7.975 16.071 -9.010 1.00 98.50 92 HIS A CA 1
ATOM 727 C C . HIS A 1 92 ? 7.947 15.215 -10.284 1.00 98.50 92 HIS A C 1
ATOM 729 O O . HIS A 1 92 ? 6.899 14.657 -10.607 1.00 98.50 92 HIS A O 1
ATOM 735 N N . ASP A 1 93 ? 9.071 15.077 -10.991 1.00 98.56 93 ASP A N 1
ATOM 736 C CA . ASP A 1 93 ? 9.146 14.251 -12.200 1.00 98.56 93 ASP A CA 1
ATOM 737 C C . ASP A 1 93 ? 9.092 12.759 -11.865 1.00 98.56 93 ASP A C 1
ATOM 739 O O . ASP A 1 93 ? 8.379 12.004 -12.528 1.00 98.56 93 ASP A O 1
ATOM 743 N N . GLN A 1 94 ? 9.726 12.344 -10.767 1.00 98.69 94 GLN A N 1
ATOM 744 C CA . GLN A 1 94 ? 9.568 10.992 -10.228 1.00 98.69 94 GLN A CA 1
ATOM 745 C C . GLN A 1 94 ? 8.125 10.740 -9.772 1.00 98.69 94 GLN A C 1
ATOM 747 O O . GLN A 1 94 ? 7.536 9.730 -10.149 1.00 98.69 94 GLN A O 1
ATOM 752 N N . ALA A 1 95 ? 7.494 11.675 -9.052 1.00 98.44 95 ALA A N 1
ATOM 753 C CA . ALA A 1 95 ? 6.083 11.547 -8.670 1.00 98.44 95 ALA A CA 1
ATOM 754 C C . ALA A 1 95 ? 5.147 11.462 -9.896 1.00 98.44 95 ALA A C 1
ATOM 756 O O . ALA A 1 95 ? 4.183 10.688 -9.909 1.00 98.44 95 ALA A O 1
ATOM 757 N N . ARG A 1 96 ? 5.449 12.208 -10.968 1.00 98.62 96 ARG A N 1
ATOM 758 C CA . ARG A 1 96 ? 4.741 12.122 -12.255 1.00 98.62 96 ARG A CA 1
ATOM 759 C C . ARG A 1 96 ? 4.917 10.748 -12.900 1.00 98.62 96 ARG A C 1
ATOM 761 O O . ARG A 1 96 ? 3.933 10.198 -13.395 1.00 98.62 96 ARG A O 1
ATOM 768 N N . LEU A 1 97 ? 6.130 10.193 -12.899 1.00 98.69 97 LEU A N 1
ATOM 769 C CA . LEU A 1 97 ? 6.391 8.839 -13.392 1.00 98.69 97 LEU A CA 1
ATOM 770 C C . LEU A 1 97 ? 5.589 7.806 -12.591 1.00 98.69 97 LEU A C 1
ATOM 772 O O . LEU A 1 97 ? 4.842 7.037 -13.187 1.00 98.69 97 LEU A O 1
ATOM 776 N N . LEU A 1 98 ? 5.633 7.854 -11.257 1.00 98.69 98 LEU A N 1
ATOM 777 C CA . LEU A 1 98 ? 4.860 6.951 -10.394 1.00 98.69 98 LEU A CA 1
ATOM 778 C C . LEU A 1 98 ? 3.349 7.061 -10.633 1.00 98.69 98 LEU A C 1
ATOM 780 O O . LEU A 1 98 ? 2.652 6.050 -10.644 1.00 98.69 98 LEU A O 1
ATOM 784 N N . THR A 1 99 ? 2.841 8.262 -10.917 1.00 98.62 99 THR A N 1
ATOM 785 C CA . THR A 1 99 ? 1.431 8.462 -11.290 1.00 98.62 99 THR A CA 1
ATOM 786 C C . THR A 1 99 ? 1.081 7.758 -12.605 1.00 98.62 99 THR A C 1
ATOM 788 O O . THR A 1 99 ? 0.038 7.111 -12.707 1.00 98.62 99 THR A O 1
ATOM 791 N N . ARG A 1 100 ? 1.956 7.843 -13.617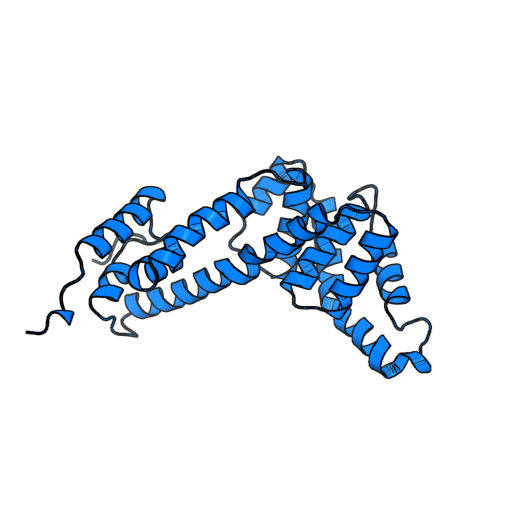 1.00 98.56 100 ARG A N 1
ATOM 792 C CA . ARG A 1 100 ? 1.777 7.138 -14.900 1.00 98.56 100 ARG A CA 1
ATOM 793 C C . ARG A 1 100 ? 1.838 5.622 -14.716 1.00 98.56 100 ARG A C 1
ATOM 795 O O . ARG A 1 100 ? 1.004 4.917 -15.277 1.00 98.56 100 ARG A O 1
ATOM 802 N N . LEU A 1 101 ? 2.780 5.139 -13.907 1.00 98.69 101 LEU A N 1
ATOM 803 C CA . LEU A 1 101 ? 2.911 3.721 -13.573 1.00 98.69 101 LEU A CA 1
ATOM 804 C C . LEU A 1 101 ? 1.671 3.194 -12.839 1.00 98.69 101 LEU A C 1
ATOM 806 O O . LEU A 1 101 ? 1.159 2.139 -13.200 1.00 98.69 101 LEU A O 1
ATOM 810 N N . ALA A 1 102 ? 1.112 3.956 -11.896 1.00 98.50 102 ALA A N 1
ATOM 811 C CA . ALA A 1 102 ? -0.126 3.583 -11.213 1.00 98.50 102 ALA A CA 1
ATOM 812 C C . ALA A 1 102 ? -1.323 3.506 -12.174 1.00 98.50 102 ALA A C 1
ATOM 814 O O . ALA A 1 102 ? -2.097 2.550 -12.124 1.00 98.50 102 ALA A O 1
ATOM 815 N N . ALA A 1 103 ? -1.454 4.464 -13.099 1.00 98.25 103 ALA A N 1
ATOM 816 C CA . ALA A 1 103 ? -2.474 4.404 -14.147 1.00 98.25 103 ALA A CA 1
ATOM 817 C C . ALA A 1 103 ? -2.306 3.160 -15.041 1.00 98.25 103 ALA A C 1
ATOM 819 O O . ALA A 1 103 ? -3.290 2.505 -15.384 1.00 98.25 103 ALA A O 1
ATOM 820 N N . PHE A 1 104 ? -1.064 2.796 -15.371 1.00 98.25 104 PHE A N 1
ATOM 821 C CA . PHE A 1 104 ? -0.756 1.589 -16.135 1.00 98.25 104 PHE A CA 1
ATOM 822 C C . PHE A 1 104 ? -1.066 0.300 -15.353 1.00 98.25 104 PHE A C 1
ATOM 824 O O . PHE A 1 104 ? -1.654 -0.630 -15.904 1.00 98.25 104 PHE A O 1
ATOM 831 N N . ALA A 1 105 ? -0.756 0.251 -14.052 1.00 98.31 105 ALA A N 1
ATOM 832 C CA . ALA A 1 105 ? -1.084 -0.874 -13.175 1.00 98.31 105 ALA A CA 1
ATOM 833 C C . ALA A 1 105 ? -2.602 -1.111 -13.066 1.00 98.31 105 ALA A C 1
ATOM 835 O O . ALA A 1 105 ? -3.052 -2.257 -13.123 1.00 98.31 105 ALA A O 1
ATOM 836 N N . LEU A 1 106 ? -3.394 -0.035 -12.983 1.00 97.12 106 LEU A N 1
ATOM 837 C CA . LEU A 1 106 ? -4.861 -0.095 -13.018 1.00 97.12 106 LEU A CA 1
ATOM 838 C C . LEU A 1 106 ? -5.387 -0.651 -14.354 1.00 97.12 106 LEU A C 1
ATOM 840 O O . LEU A 1 106 ? -6.385 -1.365 -14.370 1.00 97.12 106 LEU A O 1
ATOM 844 N N . GLY A 1 107 ? -4.703 -0.365 -15.466 1.00 95.31 107 GLY A N 1
ATOM 845 C CA . GLY A 1 107 ? -5.044 -0.872 -16.799 1.00 95.31 107 GLY A CA 1
ATOM 846 C C . GLY A 1 107 ? -4.606 -2.316 -17.084 1.00 95.31 107 GLY A C 1
ATOM 847 O O . GLY A 1 107 ? -4.983 -2.866 -18.119 1.00 95.31 107 GLY A O 1
ATOM 848 N N . ALA A 1 108 ? -3.840 -2.959 -16.195 1.00 95.38 108 ALA A N 1
ATOM 849 C CA . ALA A 1 108 ? -3.265 -4.285 -16.444 1.00 95.38 108 ALA A CA 1
ATOM 850 C C . ALA A 1 108 ? -4.314 -5.393 -16.656 1.00 95.38 108 ALA A C 1
ATOM 852 O O . ALA A 1 108 ? -4.032 -6.395 -17.314 1.00 95.38 108 ALA A O 1
ATOM 853 N N . GLU A 1 109 ? -5.541 -5.219 -16.158 1.00 93.31 109 GLU A N 1
ATOM 854 C CA . GLU A 1 109 ? -6.634 -6.170 -16.397 1.00 93.31 109 GLU A CA 1
ATOM 855 C C . GLU A 1 109 ? -7.007 -6.290 -17.881 1.00 93.31 109 GLU A C 1
ATOM 857 O O . GLU A 1 109 ? -7.421 -7.365 -18.318 1.00 93.31 109 GLU A O 1
ATOM 862 N N . ALA A 1 110 ? -6.805 -5.230 -18.674 1.00 93.56 110 ALA A N 1
ATOM 863 C CA . ALA A 1 110 ? -7.003 -5.279 -20.118 1.00 93.56 110 ALA A CA 1
ATOM 864 C C . ALA A 1 110 ? -6.002 -6.241 -20.777 1.00 93.56 110 ALA A C 1
ATOM 866 O O . ALA A 1 110 ? -6.404 -7.104 -21.555 1.00 93.56 110 ALA A O 1
ATOM 867 N N . PHE A 1 111 ? -4.722 -6.176 -20.397 1.00 94.25 111 PHE A N 1
ATOM 868 C CA . PHE A 1 111 ? -3.697 -7.112 -20.873 1.00 94.25 111 PHE A CA 1
ATOM 869 C C . PHE A 1 111 ? -3.979 -8.542 -20.409 1.00 94.25 111 PHE A C 1
ATOM 871 O O . PHE A 1 111 ? -3.935 -9.473 -21.213 1.00 94.25 111 PHE A O 1
ATOM 878 N N . ALA A 1 112 ? -4.366 -8.720 -19.143 1.00 94.00 112 ALA A N 1
ATOM 879 C CA . ALA A 1 112 ? -4.757 -10.024 -18.616 1.00 94.00 112 ALA A CA 1
ATOM 880 C C . ALA A 1 112 ? -5.980 -10.609 -19.348 1.00 94.00 112 ALA A C 1
ATOM 882 O O . ALA A 1 112 ? -6.117 -11.828 -19.479 1.00 94.00 112 ALA A O 1
ATOM 883 N N . PHE A 1 113 ? -6.907 -9.762 -19.798 1.00 93.81 113 PHE A N 1
ATOM 884 C CA . PHE A 1 113 ? -8.042 -10.168 -20.618 1.00 93.81 113 PHE A CA 1
ATOM 885 C C . PHE A 1 113 ? -7.619 -10.560 -22.037 1.00 93.81 113 PHE A C 1
ATOM 887 O O . PHE A 1 113 ? -8.046 -11.624 -22.496 1.00 93.81 113 PHE A O 1
ATOM 894 N N . MET A 1 114 ? -6.771 -9.754 -22.688 1.00 94.06 114 MET A N 1
ATOM 895 C CA . MET A 1 114 ? -6.213 -10.041 -24.015 1.00 94.06 114 MET A CA 1
ATOM 896 C C . MET A 1 114 ? -5.480 -11.384 -24.025 1.00 94.06 114 MET A C 1
ATOM 898 O O . MET A 1 114 ? -5.771 -12.230 -24.868 1.00 94.06 114 MET A O 1
ATOM 902 N N . ASP A 1 115 ? -4.613 -11.605 -23.036 1.00 91.06 115 ASP A N 1
ATOM 903 C CA . ASP A 1 115 ? -3.859 -12.843 -22.820 1.00 91.06 115 ASP A CA 1
ATOM 904 C C . ASP A 1 115 ? -4.771 -14.074 -22.738 1.00 91.06 115 ASP A C 1
ATOM 906 O O . ASP A 1 115 ? -4.662 -15.022 -23.512 1.00 91.06 115 ASP A O 1
ATOM 910 N N . ARG A 1 116 ? -5.756 -14.036 -21.840 1.00 94.06 116 ARG A N 1
ATOM 911 C CA . ARG A 1 116 ? -6.647 -15.177 -21.602 1.00 94.06 116 ARG A CA 1
ATOM 912 C C . ARG A 1 116 ? -7.625 -15.438 -22.744 1.00 94.06 116 ARG A C 1
ATOM 914 O O . ARG A 1 116 ? -8.003 -16.586 -22.962 1.00 94.06 116 ARG A O 1
ATOM 921 N N . SER A 1 117 ? -8.121 -14.383 -23.384 1.00 94.38 117 SER A N 1
ATOM 922 C CA . SER A 1 117 ? -9.331 -14.480 -24.210 1.00 94.38 117 SER A CA 1
ATOM 923 C C . SER A 1 117 ? -9.019 -14.435 -25.696 1.00 94.38 117 SER A C 1
ATOM 925 O O . SER A 1 117 ? -9.670 -15.140 -26.464 1.00 94.38 117 SER A O 1
ATOM 927 N N . TRP A 1 118 ? -8.044 -13.621 -26.109 1.00 93.69 118 TRP A N 1
ATOM 928 C CA . TRP A 1 118 ? -7.820 -13.296 -27.518 1.00 93.69 118 TRP A CA 1
ATOM 929 C C . TRP A 1 118 ? -6.369 -13.462 -27.980 1.00 93.69 118 TRP A C 1
ATOM 931 O O . TRP A 1 118 ? -6.045 -13.033 -29.086 1.00 93.69 118 TRP A O 1
ATOM 941 N N . ALA A 1 119 ? -5.506 -14.132 -27.211 1.00 91.38 119 ALA A N 1
ATOM 942 C CA . ALA A 1 119 ? -4.109 -14.343 -27.596 1.00 91.38 119 ALA A CA 1
ATOM 943 C C . ALA A 1 119 ? -3.935 -15.022 -28.963 1.00 91.38 119 ALA A C 1
ATOM 945 O O . ALA A 1 119 ? -3.021 -14.682 -29.706 1.00 91.38 119 ALA A O 1
ATOM 946 N N . SER A 1 120 ? -4.839 -15.927 -29.350 1.00 92.62 120 SER A N 1
ATOM 947 C CA . SER A 1 120 ? -4.802 -16.560 -30.677 1.00 92.62 120 SER A CA 1
ATOM 948 C C . SER A 1 120 ? -5.120 -15.597 -31.824 1.00 92.62 120 SER A C 1
ATOM 950 O O . SER A 1 120 ? -4.675 -15.818 -32.946 1.00 92.62 120 SER A O 1
ATOM 952 N N . SER A 1 121 ? -5.904 -14.552 -31.556 1.00 94.62 121 SER A N 1
ATOM 953 C CA . SER A 1 121 ? -6.323 -13.556 -32.550 1.00 94.62 121 SER A CA 1
ATOM 954 C C . SER A 1 121 ? -5.391 -12.344 -32.584 1.00 94.62 121 SER A C 1
ATOM 956 O O . SER A 1 121 ? -5.239 -11.730 -33.635 1.00 94.62 121 SER A O 1
ATOM 958 N N . PHE A 1 122 ? -4.751 -12.017 -31.457 1.00 90.12 122 PHE A N 1
ATOM 959 C CA . PHE A 1 122 ? -3.837 -10.881 -31.312 1.00 90.12 122 PHE A CA 1
ATOM 960 C C . PHE A 1 122 ? -2.544 -11.289 -30.585 1.00 90.12 122 PHE A C 1
ATOM 962 O O . PHE A 1 122 ? -2.289 -10.809 -29.480 1.00 90.12 122 PHE A O 1
ATOM 969 N N . PRO A 1 123 ? -1.710 -12.163 -31.174 1.00 85.12 123 PRO A N 1
ATOM 970 C CA . PRO A 1 123 ? -0.530 -12.703 -30.494 1.00 85.12 123 PRO A CA 1
ATOM 971 C C . PRO A 1 123 ? 0.498 -11.634 -30.089 1.00 85.12 123 PRO A C 1
ATOM 973 O O . PRO A 1 123 ? 1.222 -11.831 -29.122 1.00 85.12 123 PRO A O 1
ATOM 976 N N . GLU A 1 124 ? 0.544 -10.497 -30.787 1.00 86.81 124 GLU A N 1
ATOM 977 C CA . GLU A 1 124 ? 1.463 -9.385 -30.489 1.00 86.81 124 GLU A CA 1
ATOM 978 C C . GLU A 1 124 ? 0.941 -8.426 -29.404 1.00 86.81 124 GLU A C 1
ATOM 980 O O . GLU A 1 124 ? 1.723 -7.685 -28.819 1.00 86.81 124 GLU A O 1
ATOM 985 N N . LEU A 1 125 ? -0.370 -8.432 -29.128 1.00 81.56 125 LEU A N 1
ATOM 986 C CA . LEU A 1 125 ? -1.023 -7.546 -28.146 1.00 81.56 125 LEU A CA 1
ATOM 987 C C . LEU A 1 125 ? -1.455 -8.288 -26.878 1.00 81.56 125 LEU A C 1
ATOM 989 O O . LEU A 1 125 ? -2.122 -7.728 -26.007 1.00 81.56 125 LEU A O 1
ATOM 993 N N . ALA A 1 126 ? -1.145 -9.576 -26.807 1.00 77.31 126 ALA A N 1
ATOM 994 C CA . ALA A 1 126 ? -1.556 -10.452 -25.736 1.00 77.31 126 ALA A CA 1
ATOM 995 C C . ALA A 1 126 ? -0.355 -10.879 -24.897 1.00 77.31 126 ALA A C 1
ATOM 997 O O . ALA A 1 126 ? 0.777 -10.982 -25.370 1.00 77.31 126 ALA A O 1
ATOM 998 N N . GLY A 1 127 ? -0.640 -11.170 -23.634 1.00 84.12 127 GLY A N 1
ATOM 999 C CA . GLY A 1 127 ? 0.330 -11.762 -22.736 1.00 84.12 127 GLY A CA 1
ATOM 1000 C C . GLY A 1 127 ? 1.256 -10.775 -22.049 1.00 84.12 127 GLY A C 1
ATOM 1001 O O . GLY A 1 127 ? 1.242 -9.559 -22.239 1.00 84.12 127 GLY A O 1
ATOM 1002 N N . GLU A 1 128 ? 2.062 -11.364 -21.180 1.00 91.50 128 GLU A N 1
ATOM 1003 C CA . GLU A 1 128 ? 3.011 -10.670 -20.321 1.00 91.50 128 GLU A CA 1
ATOM 1004 C C . GLU A 1 128 ? 4.075 -9.902 -21.108 1.00 91.50 128 GLU A C 1
ATOM 1006 O O . GLU A 1 128 ? 4.476 -8.826 -20.681 1.00 91.50 128 GLU A O 1
ATOM 1011 N N . GLY A 1 129 ? 4.507 -10.421 -22.262 1.00 91.62 129 GLY A N 1
ATOM 1012 C CA . GLY A 1 129 ? 5.526 -9.773 -23.087 1.00 91.62 129 GLY A CA 1
ATOM 1013 C C . GLY A 1 129 ? 5.088 -8.398 -23.592 1.00 91.62 129 GLY A C 1
ATOM 1014 O O . GLY A 1 129 ? 5.835 -7.437 -23.437 1.00 91.62 129 GLY A O 1
ATOM 1015 N N . ALA A 1 130 ? 3.867 -8.290 -24.129 1.00 93.56 130 ALA A N 1
ATOM 1016 C CA . ALA A 1 130 ? 3.308 -7.018 -24.591 1.00 93.56 130 ALA A CA 1
ATOM 1017 C C . ALA A 1 130 ? 3.134 -6.026 -23.430 1.00 93.56 130 ALA A C 1
ATOM 1019 O O . ALA A 1 130 ? 3.550 -4.876 -23.520 1.00 93.56 130 ALA A O 1
ATOM 1020 N N . TYR A 1 131 ? 2.605 -6.503 -22.299 1.00 96.81 131 TYR A N 1
ATOM 1021 C CA . TYR A 1 131 ? 2.449 -5.696 -21.089 1.00 96.81 131 TYR A CA 1
ATOM 1022 C C . TYR A 1 131 ? 3.779 -5.145 -20.559 1.00 96.81 131 TYR A C 1
ATOM 1024 O O . TYR A 1 131 ? 3.880 -3.959 -20.246 1.00 96.81 131 TYR A O 1
ATOM 1032 N N . LEU A 1 132 ? 4.805 -5.996 -20.455 1.00 97.25 132 LEU A N 1
ATOM 1033 C CA . LEU A 1 132 ? 6.118 -5.574 -19.982 1.00 97.25 132 LEU A CA 1
ATOM 1034 C C . LEU A 1 132 ? 6.807 -4.657 -20.995 1.00 97.25 132 LEU A C 1
ATOM 1036 O O . LEU A 1 132 ? 7.418 -3.688 -20.573 1.00 97.25 132 LEU A O 1
ATOM 1040 N N . ALA A 1 133 ? 6.671 -4.887 -22.303 1.00 95.69 133 ALA A N 1
ATOM 1041 C CA . ALA A 1 133 ? 7.212 -3.976 -23.314 1.00 95.69 133 ALA A CA 1
ATOM 1042 C C . ALA A 1 133 ? 6.616 -2.561 -23.193 1.00 95.69 133 ALA A C 1
ATOM 1044 O O . ALA A 1 133 ? 7.360 -1.579 -23.212 1.00 95.69 133 ALA A O 1
ATOM 1045 N N . ASP A 1 134 ? 5.300 -2.456 -22.991 1.00 96.69 134 ASP A N 1
ATOM 1046 C CA . ASP A 1 134 ? 4.630 -1.170 -22.777 1.00 96.69 134 ASP A CA 1
ATOM 1047 C C . ASP A 1 134 ? 5.024 -0.527 -21.438 1.00 96.69 134 ASP A C 1
ATOM 1049 O O . ASP A 1 134 ? 5.206 0.689 -21.367 1.00 96.69 134 ASP A O 1
ATOM 1053 N N . PHE A 1 135 ? 5.224 -1.324 -20.383 1.00 97.88 135 PHE A N 1
ATOM 1054 C CA . PHE A 1 135 ? 5.807 -0.841 -19.129 1.00 97.88 135 PHE A CA 1
ATOM 1055 C C . PHE A 1 135 ? 7.216 -0.269 -19.339 1.00 97.88 135 PHE A C 1
ATOM 1057 O O . PHE A 1 135 ? 7.482 0.849 -18.906 1.00 97.88 135 PHE A O 1
ATOM 1064 N N . GLU A 1 136 ? 8.107 -0.992 -20.019 1.00 96.56 136 GLU A N 1
ATOM 1065 C CA . GLU A 1 136 ? 9.484 -0.545 -20.275 1.00 96.56 136 GLU A CA 1
A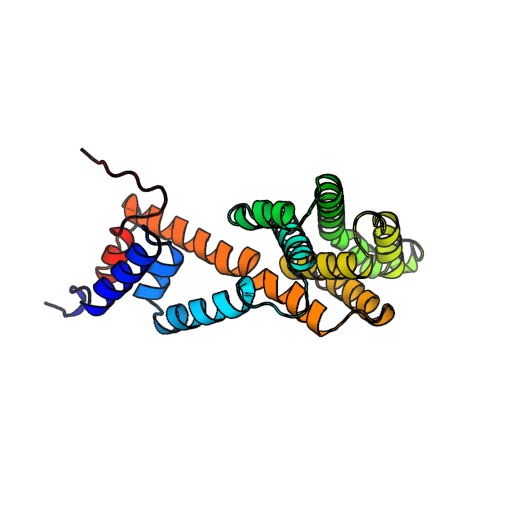TOM 1066 C C . GLU A 1 136 ? 9.508 0.744 -21.110 1.00 96.56 136 GLU A C 1
ATOM 1068 O O . GLU A 1 136 ? 10.332 1.619 -20.869 1.00 96.56 136 GLU A O 1
ATOM 1073 N N . ALA A 1 137 ? 8.558 0.922 -22.035 1.00 96.81 137 ALA A N 1
ATOM 1074 C CA . ALA A 1 137 ? 8.406 2.166 -22.792 1.00 96.81 137 ALA A CA 1
ATOM 1075 C C . ALA A 1 137 ? 7.927 3.361 -21.937 1.00 96.81 137 ALA A C 1
ATOM 1077 O O . ALA A 1 137 ? 8.088 4.517 -22.338 1.00 96.81 137 ALA A O 1
ATOM 1078 N N . LEU A 1 138 ? 7.312 3.110 -20.774 1.00 96.00 138 LEU A N 1
ATOM 1079 C CA . LEU A 1 138 ? 6.907 4.145 -19.817 1.00 96.00 138 LEU A CA 1
ATOM 1080 C C . LEU A 1 138 ? 8.015 4.514 -18.826 1.00 96.00 138 LEU A C 1
ATOM 1082 O O . LEU A 1 138 ? 7.992 5.635 -18.310 1.00 96.00 138 LEU A O 1
ATOM 1086 N N . VAL A 1 139 ? 8.925 3.584 -18.532 1.00 95.94 139 VAL A N 1
ATOM 1087 C CA . VAL A 1 139 ? 10.019 3.773 -17.576 1.00 95.94 139 VAL A CA 1
ATOM 1088 C C . VAL A 1 139 ? 11.059 4.744 -18.135 1.00 95.94 139 VAL A C 1
ATOM 1090 O O . VAL A 1 139 ? 11.411 4.716 -19.309 1.00 95.94 139 VAL A O 1
ATOM 1093 N N . ASP A 1 140 ? 11.572 5.601 -17.254 1.00 94.81 140 ASP A N 1
ATOM 1094 C CA . ASP A 1 140 ? 12.712 6.471 -17.523 1.00 94.81 140 ASP A CA 1
ATOM 1095 C C . ASP A 1 140 ? 13.792 6.197 -16.469 1.00 94.81 140 ASP A C 1
ATOM 1097 O O . ASP A 1 140 ? 13.667 6.614 -15.313 1.00 94.81 140 ASP A O 1
ATOM 1101 N N . GLU A 1 141 ? 14.852 5.484 -16.865 1.00 96.12 141 GLU A N 1
ATOM 1102 C CA . GLU A 1 141 ? 15.952 5.110 -15.965 1.00 96.12 141 GLU A CA 1
ATOM 1103 C C . GLU A 1 141 ? 16.781 6.309 -15.480 1.00 96.12 141 GLU A C 1
ATOM 1105 O O . GLU A 1 141 ? 17.523 6.184 -14.506 1.00 96.12 141 GLU A O 1
ATOM 1110 N N . SER A 1 142 ? 16.630 7.487 -16.101 1.00 96.75 142 SER A N 1
ATOM 1111 C CA . SER A 1 142 ? 17.212 8.724 -15.572 1.00 96.75 142 SER A CA 1
ATOM 1112 C C . SER A 1 142 ? 16.437 9.276 -14.369 1.00 96.75 142 SER A C 1
ATOM 1114 O O . SER A 1 142 ? 17.003 10.024 -13.571 1.00 96.75 142 SER A O 1
ATOM 1116 N N . LEU A 1 143 ? 15.165 8.887 -14.209 1.00 97.56 143 LEU A N 1
ATOM 1117 C CA . LEU A 1 143 ? 14.317 9.275 -13.082 1.00 97.56 143 LEU A CA 1
ATOM 1118 C C . LEU A 1 143 ? 14.300 8.217 -11.980 1.00 97.56 143 LEU A C 1
ATOM 1120 O O . LEU A 1 143 ? 14.440 8.566 -10.807 1.00 97.56 143 LEU A O 1
ATOM 1124 N N . LEU A 1 144 ? 14.097 6.945 -12.336 1.00 97.81 144 LEU A N 1
ATOM 1125 C CA . LEU A 1 144 ? 14.051 5.821 -11.397 1.00 97.81 144 LEU A CA 1
ATOM 1126 C C . LEU A 1 144 ? 14.710 4.582 -12.018 1.00 97.81 144 LEU A C 1
ATOM 1128 O O . LEU A 1 144 ? 14.326 4.199 -13.121 1.00 97.81 144 LEU A O 1
ATOM 1132 N N . PRO A 1 145 ? 15.619 3.886 -11.307 1.00 97.38 145 PRO A N 1
ATOM 1133 C CA . PRO A 1 145 ? 16.198 2.639 -11.800 1.00 97.38 145 PRO A CA 1
ATOM 1134 C C . PRO A 1 145 ? 15.120 1.620 -12.181 1.00 97.38 145 PRO A C 1
ATOM 1136 O O . PRO A 1 145 ? 14.113 1.478 -11.476 1.00 97.38 145 PRO A O 1
ATOM 1139 N N . ALA A 1 146 ? 15.340 0.851 -13.250 1.00 96.75 146 ALA A N 1
ATOM 1140 C CA . ALA A 1 146 ? 14.351 -0.123 -13.714 1.00 96.75 146 ALA A CA 1
ATOM 1141 C C . ALA A 1 146 ? 13.973 -1.145 -12.625 1.00 96.75 146 ALA A C 1
ATOM 1143 O O . ALA A 1 146 ? 12.795 -1.446 -12.432 1.00 96.75 146 ALA A O 1
ATOM 1144 N N . GLY A 1 147 ? 14.951 -1.624 -11.845 1.00 97.94 147 GLY A N 1
ATOM 1145 C CA . GLY A 1 147 ? 14.700 -2.540 -10.726 1.00 97.94 147 GLY A CA 1
ATOM 1146 C C . GLY A 1 147 ? 13.749 -1.958 -9.674 1.00 97.94 147 GLY A C 1
ATOM 1147 O O . GLY A 1 147 ? 12.794 -2.623 -9.275 1.00 97.94 147 GLY A O 1
ATOM 1148 N N . LEU A 1 148 ? 13.947 -0.691 -9.295 1.00 98.62 148 LEU A N 1
ATOM 1149 C CA . LEU A 1 148 ? 13.063 0.018 -8.367 1.00 98.62 148 LEU A CA 1
ATOM 1150 C C . LEU A 1 148 ? 11.669 0.240 -8.968 1.00 98.62 148 LEU A C 1
ATOM 1152 O O . LEU A 1 148 ? 10.669 0.100 -8.269 1.00 98.62 148 LEU A O 1
ATOM 1156 N N . SER A 1 149 ? 11.586 0.509 -10.273 1.00 98.62 149 SER A N 1
ATOM 1157 C CA . SER A 1 149 ? 10.307 0.632 -10.981 1.00 98.62 149 SER A CA 1
ATOM 1158 C C . SER A 1 149 ? 9.513 -0.681 -10.954 1.00 98.62 149 SER A C 1
ATOM 1160 O O . SER A 1 149 ? 8.310 -0.661 -10.696 1.00 98.62 149 SER A O 1
ATOM 1162 N N . HIS A 1 150 ? 10.163 -1.839 -11.127 1.00 98.69 150 HIS A N 1
ATOM 1163 C CA . HIS A 1 150 ? 9.487 -3.131 -10.958 1.00 98.69 150 HIS A CA 1
ATOM 1164 C C . HIS A 1 150 ? 9.054 -3.393 -9.508 1.00 98.69 150 HIS A C 1
ATOM 1166 O O . HIS A 1 150 ? 7.963 -3.921 -9.305 1.00 98.69 150 HIS A O 1
ATOM 1172 N N . LEU A 1 151 ? 9.860 -3.021 -8.506 1.00 98.88 151 LEU A N 1
ATOM 1173 C CA . LEU A 1 151 ? 9.482 -3.141 -7.090 1.00 98.88 151 LEU A CA 1
ATOM 1174 C C . LEU A 1 151 ? 8.265 -2.267 -6.753 1.00 98.88 151 LEU A C 1
ATOM 1176 O O . LEU A 1 151 ? 7.335 -2.735 -6.096 1.00 98.88 151 LEU A O 1
ATOM 1180 N N . ALA A 1 152 ? 8.226 -1.034 -7.264 1.00 98.81 152 ALA A N 1
ATOM 1181 C CA . ALA A 1 152 ? 7.072 -0.150 -7.140 1.00 98.81 152 ALA A CA 1
ATOM 1182 C C . ALA A 1 152 ? 5.821 -0.771 -7.784 1.00 98.81 152 ALA A C 1
ATOM 1184 O O . ALA A 1 152 ? 4.770 -0.827 -7.148 1.00 98.81 152 ALA A O 1
ATOM 1185 N N . MET A 1 153 ? 5.939 -1.319 -8.998 1.00 98.81 153 MET A N 1
ATOM 1186 C CA . MET A 1 153 ? 4.833 -2.015 -9.665 1.00 98.81 153 MET A CA 1
ATOM 1187 C C . MET A 1 153 ? 4.378 -3.272 -8.914 1.00 98.81 153 MET A C 1
ATOM 1189 O O . MET A 1 153 ? 3.178 -3.536 -8.847 1.00 98.81 153 MET A O 1
ATOM 1193 N N . ALA A 1 154 ? 5.296 -4.036 -8.315 1.00 98.81 154 ALA A N 1
ATOM 1194 C CA . ALA A 1 154 ? 4.945 -5.174 -7.468 1.00 98.81 154 ALA A CA 1
ATOM 1195 C C . ALA A 1 154 ? 4.131 -4.722 -6.244 1.00 98.81 154 ALA A C 1
ATOM 1197 O O . ALA A 1 154 ? 3.088 -5.309 -5.958 1.00 98.81 154 ALA A O 1
ATOM 1198 N N . GLY A 1 155 ? 4.543 -3.635 -5.581 1.00 98.75 155 GLY A N 1
ATOM 1199 C CA . GLY A 1 155 ? 3.782 -3.010 -4.496 1.00 98.75 155 GLY A CA 1
ATOM 1200 C C . GLY A 1 155 ? 2.387 -2.550 -4.937 1.00 98.75 155 GLY A C 1
ATOM 1201 O O . GLY A 1 155 ? 1.398 -2.883 -4.285 1.00 98.75 155 GLY A O 1
ATOM 1202 N N . MET A 1 156 ? 2.281 -1.855 -6.077 1.00 98.75 156 MET A N 1
ATOM 1203 C CA . MET A 1 156 ? 0.998 -1.407 -6.639 1.00 98.75 156 MET A CA 1
ATOM 1204 C C . MET A 1 156 ? 0.062 -2.581 -6.947 1.00 98.75 156 MET A C 1
ATOM 1206 O O . MET A 1 156 ? -1.082 -2.586 -6.501 1.00 98.75 156 MET A O 1
ATOM 1210 N N . HIS A 1 157 ? 0.529 -3.600 -7.677 1.00 98.75 157 HIS A N 1
ATOM 1211 C CA . HIS A 1 157 ? -0.304 -4.761 -8.015 1.00 98.75 157 HIS A CA 1
ATOM 1212 C C . HIS A 1 157 ? -0.702 -5.569 -6.787 1.00 98.75 157 HIS A C 1
ATOM 1214 O O . HIS A 1 157 ? -1.820 -6.081 -6.735 1.00 98.75 157 HIS A O 1
ATOM 1220 N N . ALA A 1 158 ? 0.181 -5.672 -5.792 1.00 98.56 158 ALA A N 1
ATOM 1221 C CA . ALA A 1 158 ? -0.147 -6.309 -4.526 1.00 98.56 158 ALA A CA 1
ATOM 1222 C C . ALA A 1 158 ? -1.239 -5.526 -3.775 1.00 98.56 158 ALA A C 1
ATOM 1224 O O . ALA A 1 158 ? -2.194 -6.137 -3.298 1.00 98.56 158 ALA A O 1
ATOM 1225 N N . ALA A 1 159 ? -1.160 -4.190 -3.748 1.00 98.00 159 ALA A N 1
ATOM 1226 C CA . ALA A 1 159 ? -2.182 -3.332 -3.147 1.00 98.00 159 ALA A CA 1
ATOM 1227 C C . ALA A 1 159 ? -3.533 -3.416 -3.880 1.00 98.00 159 ALA A C 1
ATOM 1229 O O . ALA A 1 159 ? -4.581 -3.438 -3.242 1.00 98.00 159 ALA A O 1
ATOM 1230 N N . LEU A 1 160 ? -3.510 -3.519 -5.212 1.00 97.50 160 LEU A N 1
ATOM 1231 C CA . LEU A 1 160 ? -4.704 -3.667 -6.051 1.00 97.50 160 LEU A CA 1
ATOM 1232 C C . LEU A 1 160 ? -5.276 -5.099 -6.057 1.00 97.50 160 LEU A C 1
ATOM 1234 O O . LEU A 1 160 ? -6.379 -5.324 -6.546 1.00 97.50 160 LEU A O 1
ATOM 1238 N N . GLY A 1 161 ? -4.537 -6.096 -5.558 1.00 96.88 161 GLY A N 1
ATOM 1239 C CA . GLY A 1 161 ? -4.913 -7.511 -5.672 1.00 96.88 161 GLY A CA 1
ATOM 1240 C C . GLY A 1 161 ? -4.800 -8.080 -7.098 1.00 96.88 161 GLY A C 1
ATOM 1241 O O . GLY A 1 161 ? -5.336 -9.154 -7.390 1.00 96.88 161 GLY A O 1
ATOM 1242 N N . HIS A 1 162 ? -4.086 -7.396 -7.994 1.00 97.06 162 HIS A N 1
ATOM 1243 C CA . HIS A 1 162 ? -3.937 -7.739 -9.409 1.00 97.06 162 HIS A CA 1
ATOM 1244 C C . HIS A 1 162 ? -2.889 -8.845 -9.620 1.00 97.06 162 HIS A C 1
ATOM 1246 O O . HIS A 1 162 ? -1.744 -8.605 -10.005 1.00 97.06 162 HIS A O 1
ATOM 1252 N N . LYS A 1 163 ? -3.291 -10.102 -9.399 1.00 97.19 163 LYS A N 1
ATOM 1253 C CA . LYS A 1 163 ? -2.387 -11.271 -9.436 1.00 97.19 163 LYS A CA 1
ATOM 1254 C C . LYS A 1 163 ? -1.624 -11.442 -10.753 1.00 97.19 163 LYS A C 1
ATOM 1256 O O . LYS A 1 163 ? -0.467 -11.846 -10.728 1.00 97.19 163 LYS A O 1
ATOM 1261 N N . TRP A 1 164 ? -2.267 -11.168 -11.890 1.00 97.38 164 TRP A N 1
ATOM 1262 C CA . TRP A 1 164 ? -1.646 -11.344 -13.209 1.00 97.38 164 TRP A CA 1
ATOM 1263 C C . TRP A 1 164 ? -0.490 -10.356 -13.417 1.00 97.38 164 TRP A C 1
ATOM 1265 O O . TRP A 1 164 ? 0.621 -10.777 -13.733 1.00 97.38 164 TRP A O 1
ATOM 1275 N N . GLY A 1 165 ? -0.721 -9.067 -13.138 1.00 97.94 165 GLY A N 1
ATOM 1276 C CA . GLY A 1 165 ? 0.311 -8.031 -13.226 1.00 97.94 165 GLY A CA 1
ATOM 1277 C C . GLY A 1 165 ? 1.422 -8.231 -12.196 1.00 97.94 165 GLY A C 1
ATOM 1278 O O . GLY A 1 165 ? 2.600 -8.148 -12.536 1.00 97.94 165 GLY A O 1
ATOM 1279 N N . LEU A 1 166 ? 1.071 -8.606 -10.959 1.00 98.62 166 LEU A N 1
ATOM 1280 C CA . LEU A 1 166 ? 2.059 -8.955 -9.935 1.00 98.62 166 LEU A CA 1
ATOM 1281 C C . LEU A 1 166 ? 2.991 -10.078 -10.411 1.00 98.62 166 LEU A C 1
ATOM 1283 O O . LEU A 1 166 ? 4.208 -9.965 -10.287 1.00 98.62 166 LEU A O 1
ATOM 1287 N N . ALA A 1 167 ? 2.433 -11.143 -10.991 1.00 98.44 167 ALA A N 1
ATOM 1288 C CA . ALA A 1 167 ? 3.220 -12.267 -11.485 1.00 98.44 167 ALA A CA 1
ATOM 1289 C C . ALA A 1 167 ? 4.192 -11.855 -12.606 1.00 98.44 167 ALA A C 1
ATOM 1291 O O . ALA A 1 167 ? 5.328 -12.330 -12.613 1.00 98.44 167 ALA A O 1
ATOM 1292 N N . ALA A 1 168 ? 3.772 -10.955 -13.503 1.00 98.12 168 ALA A N 1
ATOM 1293 C CA . ALA A 1 168 ? 4.627 -10.404 -14.554 1.00 98.12 168 ALA A CA 1
ATOM 1294 C C . ALA A 1 168 ? 5.825 -9.629 -13.979 1.00 98.12 168 ALA A C 1
ATOM 1296 O O . ALA A 1 168 ? 6.975 -9.882 -14.339 1.00 98.12 168 ALA A O 1
ATOM 1297 N N . HIS A 1 169 ? 5.585 -8.726 -13.022 1.00 98.56 169 HIS A N 1
ATOM 1298 C CA . HIS A 1 169 ? 6.678 -7.961 -12.417 1.00 98.56 169 HIS A CA 1
ATOM 1299 C C . HIS A 1 169 ? 7.598 -8.828 -11.553 1.00 98.56 169 HIS A C 1
ATOM 1301 O O . HIS A 1 169 ? 8.805 -8.617 -11.596 1.00 98.56 169 HIS A O 1
ATOM 1307 N N . ILE A 1 170 ? 7.083 -9.837 -10.841 1.00 98.75 170 ILE A N 1
ATOM 1308 C CA . ILE A 1 170 ? 7.933 -10.790 -10.110 1.00 98.75 170 ILE A CA 1
ATOM 1309 C C . ILE A 1 170 ? 8.863 -11.526 -11.081 1.00 98.75 170 ILE A C 1
ATOM 1311 O O . ILE A 1 170 ? 10.068 -11.557 -10.854 1.00 98.75 170 ILE A O 1
ATOM 1315 N N . ARG A 1 171 ? 8.357 -12.066 -12.196 1.00 98.56 171 ARG A N 1
ATOM 1316 C CA . ARG A 1 171 ? 9.222 -12.730 -13.188 1.00 98.56 171 ARG A CA 1
ATOM 1317 C C . ARG A 1 171 ? 10.290 -11.787 -13.742 1.00 98.56 171 ARG A C 1
ATOM 1319 O O . ARG A 1 171 ? 11.456 -12.171 -13.809 1.00 98.56 171 ARG A O 1
ATOM 1326 N N . ALA A 1 172 ? 9.926 -10.546 -14.057 1.00 97.94 172 ALA A N 1
ATOM 1327 C CA . ALA A 1 172 ? 10.879 -9.542 -14.527 1.00 97.94 172 ALA A CA 1
ATOM 1328 C C . ALA A 1 172 ? 11.953 -9.183 -13.476 1.00 97.94 172 ALA A C 1
ATOM 1330 O O . ALA A 1 172 ? 13.125 -9.045 -13.824 1.00 97.94 172 ALA A O 1
ATOM 1331 N N . ILE A 1 173 ? 11.586 -9.099 -12.192 1.00 98.25 173 ILE A N 1
ATOM 1332 C CA . ILE A 1 173 ? 12.512 -8.892 -11.060 1.00 98.25 173 ILE A CA 1
ATOM 1333 C C . ILE A 1 173 ? 13.555 -10.013 -11.005 1.00 98.25 173 ILE A C 1
ATOM 1335 O O . ILE A 1 173 ? 14.751 -9.724 -10.937 1.00 98.25 173 ILE A O 1
ATOM 1339 N N . TYR A 1 174 ? 13.123 -11.275 -11.113 1.00 98.31 174 TYR A N 1
ATOM 1340 C CA . TYR A 1 174 ? 14.028 -12.431 -11.137 1.00 98.31 174 TYR A CA 1
ATOM 1341 C C . TYR A 1 174 ? 14.957 -12.405 -12.354 1.00 98.31 174 TYR A C 1
ATOM 1343 O O . TYR A 1 174 ? 16.162 -12.592 -12.205 1.00 98.31 174 TYR A O 1
ATOM 1351 N N . CYS A 1 175 ? 14.432 -12.116 -13.550 1.00 97.31 175 CYS A N 1
ATOM 1352 C CA . CYS A 1 175 ? 15.248 -11.997 -14.764 1.00 97.31 175 CYS A CA 1
ATOM 1353 C C . CYS A 1 175 ? 16.324 -10.903 -14.655 1.00 97.31 175 CYS A C 1
ATOM 1355 O O . CYS A 1 175 ? 17.382 -11.021 -15.271 1.00 97.31 175 CYS A O 1
ATOM 1357 N N . ARG A 1 176 ? 16.068 -9.849 -13.871 1.00 95.44 176 ARG A N 1
ATOM 1358 C CA . ARG A 1 176 ? 16.998 -8.734 -13.633 1.00 95.44 176 ARG A CA 1
ATOM 1359 C C . ARG A 1 176 ? 17.941 -8.955 -12.444 1.00 95.44 176 ARG A C 1
ATOM 1361 O O . ARG A 1 176 ? 18.816 -8.123 -12.223 1.00 95.44 176 ARG A O 1
ATOM 1368 N N . GLY A 1 177 ? 17.775 -10.031 -11.673 1.00 97.56 177 GLY A N 1
ATOM 1369 C CA . GLY A 1 177 ? 18.573 -10.286 -10.469 1.00 97.56 177 GLY A CA 1
ATOM 1370 C C . GLY A 1 177 ? 18.335 -9.276 -9.339 1.00 97.56 177 GLY A C 1
ATOM 1371 O O . GLY A 1 177 ? 19.234 -9.029 -8.538 1.00 97.56 177 GLY A O 1
ATOM 1372 N N . VAL A 1 178 ? 17.147 -8.663 -9.283 1.00 97.56 178 VAL A N 1
ATOM 1373 C CA . VAL A 1 178 ? 16.754 -7.774 -8.178 1.00 97.56 178 VAL A CA 1
ATOM 1374 C C . VAL A 1 178 ? 16.496 -8.615 -6.921 1.00 97.56 178 VAL A C 1
ATOM 1376 O O . VAL A 1 178 ? 15.950 -9.713 -7.007 1.00 97.56 178 VAL A O 1
ATOM 1379 N N . SER A 1 179 ? 16.901 -8.105 -5.753 1.00 97.31 179 SER A N 1
ATOM 1380 C CA . SER A 1 179 ? 16.847 -8.833 -4.478 1.00 97.31 179 SER A CA 1
ATOM 1381 C C . SER A 1 179 ? 15.429 -9.288 -4.106 1.00 97.31 179 SER A C 1
ATOM 1383 O O . SER A 1 179 ? 14.495 -8.482 -4.074 1.00 97.31 179 SER A O 1
ATOM 1385 N N . GLU A 1 180 ? 15.293 -10.568 -3.746 1.00 98.44 180 GLU A N 1
ATOM 1386 C CA . GLU A 1 180 ? 14.064 -11.131 -3.170 1.00 98.44 180 GLU A CA 1
ATOM 1387 C C . GLU A 1 180 ? 13.688 -10.420 -1.866 1.00 98.44 180 GLU A C 1
ATOM 1389 O O . GLU A 1 180 ? 12.514 -10.136 -1.633 1.00 98.44 180 GLU A O 1
ATOM 1394 N N . ASP A 1 181 ? 14.677 -10.055 -1.052 1.00 98.25 181 ASP A N 1
ATOM 1395 C CA . ASP A 1 181 ? 14.444 -9.360 0.209 1.00 98.25 181 ASP A CA 1
ATOM 1396 C C . ASP A 1 181 ? 13.845 -7.959 -0.012 1.00 98.25 181 ASP A C 1
ATOM 1398 O O . ASP A 1 181 ? 12.929 -7.541 0.701 1.00 98.25 181 ASP A O 1
ATOM 1402 N N . ALA A 1 182 ? 14.309 -7.252 -1.050 1.00 98.44 182 ALA A N 1
ATOM 1403 C CA . ALA A 1 182 ? 13.749 -5.961 -1.452 1.00 98.44 182 ALA A CA 1
ATOM 1404 C C . ALA A 1 182 ? 12.313 -6.107 -1.986 1.00 98.44 182 ALA A C 1
ATOM 1406 O O . ALA A 1 182 ? 11.462 -5.261 -1.713 1.00 98.44 182 ALA A O 1
ATOM 1407 N N . LEU A 1 183 ? 12.017 -7.199 -2.701 1.00 98.69 183 LEU A N 1
ATOM 1408 C CA . LEU A 1 183 ? 10.662 -7.533 -3.149 1.00 98.69 183 LEU A CA 1
ATOM 1409 C C . LEU A 1 183 ? 9.726 -7.830 -1.967 1.00 98.69 183 LEU A C 1
ATOM 1411 O O . LEU A 1 183 ? 8.608 -7.309 -1.930 1.00 98.69 183 LEU A O 1
ATOM 1415 N N . VAL A 1 184 ? 10.170 -8.628 -0.992 1.00 98.31 184 VAL A N 1
ATOM 1416 C CA . VAL A 1 184 ? 9.405 -8.904 0.235 1.00 98.31 184 VAL A CA 1
ATOM 1417 C C . VAL A 1 184 ? 9.108 -7.607 0.975 1.00 98.31 184 VAL A C 1
ATOM 1419 O O . VAL A 1 184 ? 7.966 -7.371 1.373 1.00 98.31 184 VAL A O 1
ATOM 1422 N N . GLU A 1 185 ? 10.111 -6.745 1.121 1.00 98.31 185 GLU A N 1
ATOM 1423 C CA . GLU A 1 185 ? 9.939 -5.441 1.739 1.00 98.31 185 GLU A CA 1
ATOM 1424 C C . GLU A 1 185 ? 8.930 -4.570 0.985 1.00 98.31 185 GLU A C 1
ATOM 1426 O O . GLU A 1 185 ? 8.005 -4.058 1.619 1.00 98.31 185 GLU A O 1
ATOM 1431 N N . ALA A 1 186 ? 9.063 -4.437 -0.337 1.00 98.31 186 ALA A N 1
ATOM 1432 C CA . ALA A 1 186 ? 8.169 -3.629 -1.160 1.00 98.31 186 ALA A CA 1
ATOM 1433 C C . ALA A 1 186 ? 6.706 -4.095 -1.049 1.00 98.31 186 ALA A C 1
ATOM 1435 O O . ALA A 1 186 ? 5.804 -3.282 -0.843 1.00 98.31 186 ALA A O 1
ATOM 1436 N N . MET A 1 187 ? 6.461 -5.408 -1.115 1.00 98.25 187 MET A N 1
ATOM 1437 C CA . MET A 1 187 ? 5.112 -5.966 -0.979 1.00 98.25 187 MET A CA 1
ATOM 1438 C C . MET A 1 187 ? 4.576 -5.875 0.450 1.00 98.25 187 MET A C 1
ATOM 1440 O O . MET A 1 187 ? 3.371 -5.720 0.627 1.00 98.25 187 MET A O 1
ATOM 1444 N N . SER A 1 188 ? 5.422 -5.951 1.484 1.00 97.69 188 SER A N 1
ATOM 1445 C CA . SER A 1 188 ? 4.937 -5.890 2.868 1.00 97.69 188 SER A CA 1
ATOM 1446 C C . SER A 1 188 ? 4.322 -4.533 3.211 1.00 97.69 188 SER A C 1
ATOM 1448 O O . SER A 1 188 ? 3.448 -4.460 4.072 1.00 97.69 188 SER A O 1
ATOM 1450 N N . LEU A 1 189 ? 4.746 -3.461 2.528 1.00 96.88 189 LEU A N 1
ATOM 1451 C CA . LEU A 1 189 ? 4.245 -2.106 2.776 1.00 96.88 189 LEU A CA 1
ATOM 1452 C C . LEU A 1 189 ? 2.729 -1.991 2.571 1.00 96.88 189 LEU A C 1
ATOM 1454 O O . LEU A 1 189 ? 2.101 -1.194 3.262 1.00 96.88 189 LEU A O 1
ATOM 1458 N N . ILE A 1 190 ? 2.111 -2.831 1.727 1.00 96.62 190 ILE A N 1
ATOM 1459 C CA . ILE A 1 190 ? 0.658 -2.802 1.478 1.00 96.62 190 ILE A CA 1
ATOM 1460 C C . ILE A 1 190 ? -0.166 -3.018 2.755 1.00 96.62 190 ILE A C 1
ATOM 1462 O O . ILE A 1 190 ? -1.298 -2.543 2.843 1.00 96.62 190 ILE A O 1
ATOM 1466 N N . MET A 1 191 ? 0.395 -3.708 3.760 1.00 96.06 191 MET A N 1
ATOM 1467 C CA . MET A 1 191 ? -0.281 -3.961 5.037 1.00 96.06 191 MET A CA 1
ATOM 1468 C C . MET A 1 191 ? -0.770 -2.662 5.686 1.00 96.06 191 MET A C 1
ATOM 1470 O O . MET A 1 191 ? -1.763 -2.680 6.414 1.00 96.06 191 MET A O 1
ATOM 1474 N N . TRP A 1 192 ? -0.105 -1.537 5.403 1.00 93.56 192 TRP A N 1
ATOM 1475 C CA . TRP A 1 192 ? -0.523 -0.238 5.898 1.00 93.56 192 TRP A CA 1
ATOM 1476 C C . TRP A 1 192 ? -1.646 0.394 5.056 1.00 93.56 192 TRP A C 1
ATOM 1478 O O . TRP A 1 192 ? -2.765 0.459 5.572 1.00 93.56 192 TRP A O 1
ATOM 1488 N N . PRO A 1 193 ? -1.446 0.784 3.776 1.00 92.44 193 PRO A N 1
ATOM 1489 C CA . PRO A 1 193 ? -2.442 1.567 3.039 1.00 92.44 193 PRO A CA 1
ATOM 1490 C C . PRO A 1 193 ? -3.738 0.808 2.752 1.00 92.44 193 PRO A C 1
ATOM 1492 O O . PRO A 1 193 ? -4.804 1.406 2.788 1.00 92.44 193 PRO A O 1
ATOM 1495 N N . VAL A 1 194 ? -3.672 -0.509 2.515 1.00 94.06 194 VAL A N 1
ATOM 1496 C CA . VAL A 1 194 ? -4.864 -1.317 2.182 1.00 94.06 194 VAL A CA 1
ATOM 1497 C C . VAL A 1 194 ? -5.309 -2.257 3.307 1.00 94.06 194 VAL A C 1
ATOM 1499 O O . VAL A 1 194 ? -6.296 -2.979 3.160 1.00 94.06 194 VAL A O 1
ATOM 1502 N N . GLY A 1 195 ? -4.601 -2.253 4.439 1.00 93.94 195 GLY A N 1
ATOM 1503 C CA . GLY A 1 195 ? -4.956 -3.011 5.639 1.00 93.94 195 GLY A CA 1
ATOM 1504 C C . GLY A 1 195 ? -5.314 -2.089 6.799 1.00 93.94 195 GLY A C 1
ATOM 1505 O O . GLY A 1 195 ? -6.486 -1.919 7.132 1.00 93.94 195 GLY A O 1
ATOM 1506 N N . VAL A 1 196 ? -4.296 -1.486 7.416 1.00 93.69 196 VAL A N 1
ATOM 1507 C CA . VAL A 1 196 ? -4.460 -0.629 8.602 1.00 93.69 196 VAL A CA 1
ATOM 1508 C C . VAL A 1 196 ? -5.305 0.607 8.311 1.00 93.69 196 VAL A C 1
ATOM 1510 O O . VAL A 1 196 ? -6.194 0.900 9.105 1.00 93.69 196 VAL A O 1
ATOM 1513 N N . ASN A 1 197 ? -5.080 1.306 7.196 1.00 93.12 197 ASN A N 1
ATOM 1514 C CA . ASN A 1 197 ? -5.833 2.527 6.889 1.00 93.12 197 ASN A CA 1
ATOM 1515 C C . ASN A 1 197 ? -7.312 2.222 6.597 1.00 93.12 197 ASN A C 1
ATOM 1517 O O . ASN A 1 197 ? -8.185 2.885 7.143 1.00 93.12 197 ASN A O 1
ATOM 1521 N N . HIS A 1 198 ? -7.617 1.128 5.890 1.00 93.75 198 HIS A N 1
ATOM 1522 C CA . HIS A 1 198 ? -9.002 0.663 5.741 1.00 93.75 198 HIS A CA 1
ATOM 1523 C C . HIS A 1 198 ? -9.663 0.312 7.083 1.00 93.75 198 HIS A C 1
ATOM 1525 O O . HIS A 1 198 ? -10.848 0.576 7.288 1.00 93.75 198 HIS A O 1
ATOM 1531 N N . PHE A 1 199 ? -8.915 -0.288 8.016 1.00 95.62 199 PHE A N 1
ATOM 1532 C CA . PHE A 1 199 ? -9.439 -0.567 9.352 1.00 95.62 199 PHE A CA 1
ATOM 1533 C C . PHE A 1 199 ? -9.642 0.714 10.173 1.00 95.62 199 PHE A C 1
ATOM 1535 O O . PHE A 1 199 ? -10.644 0.831 10.877 1.00 95.62 199 PHE A O 1
ATOM 1542 N N . LEU A 1 200 ? -8.731 1.684 10.052 1.00 94.12 200 LEU A N 1
ATOM 1543 C CA . LEU A 1 200 ? -8.877 3.020 10.627 1.00 94.12 200 LEU A CA 1
ATOM 1544 C C . LEU A 1 200 ? -10.174 3.667 10.139 1.00 94.12 200 LEU A C 1
ATOM 1546 O O . LEU A 1 200 ? -10.984 4.038 10.986 1.00 94.12 200 LEU A O 1
ATOM 1550 N N . ASP A 1 201 ? -10.409 3.716 8.827 1.00 93.19 201 ASP A N 1
ATOM 1551 C CA . ASP A 1 201 ? -11.617 4.303 8.233 1.00 93.19 201 ASP A CA 1
ATOM 1552 C C . ASP A 1 201 ? -12.892 3.608 8.715 1.00 93.19 201 ASP A C 1
ATOM 1554 O O . ASP A 1 201 ? -13.853 4.259 9.128 1.00 93.19 201 ASP A O 1
ATOM 1558 N N . ALA A 1 202 ? -12.899 2.272 8.735 1.00 95.81 202 ALA A N 1
ATOM 1559 C CA . ALA A 1 202 ? -14.036 1.507 9.237 1.00 95.81 202 ALA A CA 1
ATOM 1560 C C . ALA A 1 202 ? -14.337 1.828 10.713 1.00 95.81 202 ALA A C 1
ATOM 1562 O O . ALA A 1 202 ? -15.499 1.976 11.106 1.00 95.81 202 ALA A O 1
ATOM 1563 N N . CYS A 1 203 ? -13.298 1.958 11.541 1.00 96.19 203 CYS A N 1
ATOM 1564 C CA . CYS A 1 203 ? -13.447 2.357 12.935 1.00 96.19 203 CYS A CA 1
ATOM 1565 C C . CYS A 1 203 ? -13.861 3.823 13.093 1.00 96.19 203 CYS A C 1
ATOM 1567 O O . CYS A 1 203 ? -14.581 4.125 14.046 1.00 96.19 203 CYS A O 1
ATOM 1569 N N . ASP A 1 204 ? -13.434 4.713 12.197 1.00 94.50 204 ASP A N 1
ATOM 1570 C CA . ASP A 1 204 ? -13.822 6.122 12.219 1.00 94.50 204 ASP A CA 1
ATOM 1571 C C . ASP A 1 204 ? -15.316 6.286 11.927 1.00 94.50 204 ASP A C 1
ATOM 1573 O O . ASP A 1 204 ? -16.041 6.887 12.720 1.00 94.50 204 ASP A O 1
ATOM 1577 N N . VAL A 1 205 ? -15.815 5.616 10.882 1.00 95.56 205 VAL A N 1
ATOM 1578 C CA . VAL A 1 205 ? -17.255 5.540 10.590 1.00 95.56 205 VAL A CA 1
ATOM 1579 C C . VAL A 1 205 ? -18.024 5.032 11.809 1.00 95.56 205 VAL A C 1
ATOM 1581 O O . VAL A 1 205 ? -19.035 5.614 12.205 1.00 95.56 205 VAL A O 1
ATOM 1584 N N . TRP A 1 206 ? -17.546 3.959 12.443 1.00 96.38 206 TRP A N 1
ATOM 1585 C CA . TRP A 1 206 ? -18.241 3.373 13.586 1.00 96.38 206 TRP A CA 1
ATOM 1586 C C . TRP A 1 206 ? -18.289 4.311 14.799 1.00 96.38 206 TRP A C 1
ATOM 1588 O O . TRP A 1 206 ? -19.348 4.470 15.416 1.00 96.38 206 TRP A O 1
ATOM 1598 N N . VAL A 1 207 ? -17.172 4.955 15.147 1.00 93.81 207 VAL A N 1
ATOM 1599 C CA . VAL A 1 207 ? -17.143 5.886 16.281 1.00 93.81 207 VAL A CA 1
ATOM 1600 C C . VAL A 1 207 ? -17.972 7.142 16.010 1.00 93.81 207 VAL A C 1
ATOM 1602 O O . VAL A 1 207 ? -18.607 7.658 16.931 1.00 93.81 207 VAL A O 1
ATOM 1605 N N . ASP A 1 208 ? -18.072 7.574 14.754 1.00 93.75 208 ASP A N 1
ATOM 1606 C CA . ASP A 1 208 ? -18.952 8.665 14.342 1.00 93.75 208 ASP A CA 1
ATOM 1607 C C . ASP A 1 208 ? -20.436 8.335 14.522 1.00 93.75 208 ASP A C 1
ATOM 1609 O O . ASP A 1 208 ? -21.180 9.154 15.068 1.00 93.75 208 ASP A O 1
ATOM 1613 N N . LEU A 1 209 ? -20.868 7.126 14.149 1.00 95.81 209 LEU A N 1
ATOM 1614 C CA . LEU A 1 209 ? -22.244 6.671 14.386 1.00 95.81 209 LEU A CA 1
ATOM 1615 C C . LEU A 1 209 ? -22.587 6.670 15.885 1.00 95.81 209 LEU A C 1
ATOM 1617 O O . LEU A 1 209 ? -23.689 7.066 16.273 1.00 95.81 209 LEU A O 1
ATOM 1621 N N . MET A 1 210 ? -21.639 6.266 16.743 1.00 94.81 210 MET A N 1
ATOM 1622 C CA . MET A 1 210 ? -21.803 6.327 18.202 1.00 94.81 210 MET A CA 1
ATOM 1623 C C . MET A 1 210 ? -21.897 7.778 18.696 1.00 94.81 210 MET A C 1
ATOM 1625 O O . MET A 1 210 ? -22.787 8.104 19.479 1.00 94.81 210 MET A O 1
ATOM 1629 N N . ALA A 1 211 ? -21.021 8.665 18.216 1.00 89.25 211 ALA A N 1
ATOM 1630 C CA . ALA A 1 211 ? -20.985 10.073 18.619 1.00 89.25 211 ALA A CA 1
ATOM 1631 C C . ALA A 1 211 ? -22.234 10.865 18.186 1.00 89.25 211 ALA A C 1
ATOM 1633 O O . ALA A 1 211 ? -22.628 11.829 18.849 1.00 89.25 211 ALA A O 1
ATOM 1634 N N . ARG A 1 212 ? -22.873 10.464 17.081 1.00 92.44 212 ARG A N 1
ATOM 1635 C CA . ARG A 1 212 ? -24.128 11.050 16.579 1.00 92.44 212 ARG A CA 1
ATOM 1636 C C . ARG A 1 212 ? -25.379 10.456 17.231 1.00 92.44 212 ARG A C 1
ATOM 1638 O O . ARG A 1 212 ? -26.466 10.987 17.034 1.00 92.44 212 ARG A O 1
ATOM 1645 N N . GLY A 1 213 ? -25.233 9.396 18.029 1.00 94.25 213 GLY A N 1
ATOM 1646 C CA . GLY A 1 213 ? -26.352 8.702 18.669 1.00 94.25 213 GLY A CA 1
ATOM 1647 C C . GLY A 1 213 ? -27.177 7.837 17.712 1.00 94.25 213 GLY A C 1
ATOM 1648 O O . GLY A 1 213 ? -28.274 7.417 18.071 1.00 94.25 213 GLY A O 1
ATOM 1649 N N . GLU A 1 214 ? -26.661 7.552 16.513 1.00 97.00 214 GLU A N 1
ATOM 1650 C CA . GLU A 1 214 ? -27.315 6.682 15.524 1.00 97.00 214 GLU A CA 1
ATOM 1651 C C . GLU A 1 214 ? -27.263 5.207 15.950 1.00 97.00 214 GLU A C 1
ATOM 1653 O O . GLU A 1 214 ? -28.132 4.411 15.595 1.00 97.00 214 GLU A O 1
ATOM 1658 N N . VAL A 1 215 ? -26.271 4.847 16.769 1.00 97.00 215 VAL A N 1
ATOM 1659 C CA . VAL A 1 215 ? -26.172 3.546 17.439 1.00 97.00 215 VAL A CA 1
ATOM 1660 C C . VAL A 1 215 ? -25.897 3.739 18.929 1.00 97.00 215 VAL A C 1
ATOM 1662 O O . VAL A 1 215 ? -25.220 4.680 19.336 1.00 97.00 215 VAL A O 1
ATOM 1665 N N . THR A 1 216 ? -26.410 2.834 19.768 1.00 96.06 216 THR A N 1
ATOM 1666 C CA . THR A 1 216 ? -26.205 2.897 21.225 1.00 96.06 216 THR A CA 1
ATOM 1667 C C . THR A 1 216 ? -25.057 1.976 21.643 1.00 96.06 216 THR A C 1
ATOM 1669 O O . THR A 1 216 ? -25.224 0.754 21.599 1.00 96.06 216 THR A O 1
ATOM 1672 N N . PRO A 1 217 ? -23.897 2.508 22.074 1.00 95.19 217 PRO A N 1
ATOM 1673 C CA . PRO A 1 217 ? -22.791 1.671 22.512 1.00 95.19 217 PRO A CA 1
ATOM 1674 C C . PRO A 1 217 ? -23.076 1.001 23.855 1.00 95.19 217 PRO A C 1
ATOM 1676 O O . PRO A 1 217 ? -23.637 1.611 24.776 1.00 95.19 217 PRO A O 1
ATOM 1679 N N . SER A 1 218 ? -22.591 -0.235 23.998 1.00 94.12 218 SER A N 1
ATOM 1680 C CA . SER A 1 218 ? -22.462 -0.862 25.313 1.00 94.12 218 SER A CA 1
ATOM 1681 C C . SER A 1 218 ? -21.451 -0.088 26.177 1.00 94.12 218 SER A C 1
ATOM 1683 O O . SER A 1 218 ? -20.633 0.667 25.640 1.00 94.12 218 SER A O 1
ATOM 1685 N N . PRO A 1 219 ? -21.456 -0.261 27.510 1.00 92.19 219 PRO A N 1
ATOM 1686 C CA . PRO A 1 219 ? -20.602 0.518 28.411 1.00 92.19 219 PRO A CA 1
ATOM 1687 C C . PRO A 1 219 ? -19.113 0.512 28.031 1.00 92.19 219 PRO A C 1
ATOM 1689 O O . PRO A 1 219 ? -18.477 1.563 28.029 1.00 92.19 219 PRO A O 1
ATOM 1692 N N . ARG A 1 220 ? -18.561 -0.640 27.622 1.00 93.88 220 ARG A N 1
ATOM 1693 C CA . ARG A 1 220 ? -17.155 -0.753 27.183 1.00 93.88 220 ARG A CA 1
ATOM 1694 C C . ARG A 1 220 ? -16.848 0.087 25.941 1.00 93.88 220 ARG A C 1
ATOM 1696 O O . ARG A 1 220 ? -15.825 0.760 25.902 1.00 93.88 220 ARG A O 1
ATOM 1703 N N . TYR A 1 221 ? -17.735 0.066 24.949 1.00 94.94 221 TYR A N 1
ATOM 1704 C CA . TYR A 1 221 ? -17.563 0.824 23.705 1.00 94.94 221 TYR A CA 1
ATOM 1705 C C . TYR A 1 221 ? -17.858 2.312 23.887 1.00 94.94 221 TYR A C 1
ATOM 1707 O O . TYR A 1 221 ? -17.282 3.141 23.191 1.00 94.94 221 TYR A O 1
ATOM 1715 N N . ARG A 1 222 ? -18.686 2.667 24.874 1.00 92.81 222 ARG A N 1
ATOM 1716 C CA . ARG A 1 222 ? -18.924 4.059 25.253 1.00 92.81 222 ARG A CA 1
ATOM 1717 C C . ARG A 1 222 ? -17.648 4.732 25.758 1.00 92.81 222 ARG A C 1
ATOM 1719 O O . ARG A 1 222 ? -17.368 5.851 25.352 1.00 92.81 222 ARG A O 1
ATOM 1726 N N . ALA A 1 223 ? -16.837 4.025 26.549 1.00 91.31 223 ALA A N 1
ATOM 1727 C CA . ALA A 1 223 ? -15.544 4.538 27.008 1.00 91.31 223 ALA A CA 1
ATOM 1728 C C . ALA A 1 223 ? -14.602 4.894 25.844 1.00 91.31 223 ALA A C 1
ATOM 1730 O O . ALA A 1 223 ? -13.892 5.894 25.903 1.00 91.31 223 ALA A O 1
ATOM 1731 N N . TRP A 1 224 ? -14.621 4.104 24.769 1.00 93.44 224 TRP A N 1
ATOM 1732 C CA . TRP A 1 224 ? -13.915 4.447 23.537 1.00 93.44 224 TRP A CA 1
ATOM 1733 C C . TRP A 1 224 ? -14.552 5.658 22.840 1.00 93.44 224 TRP A C 1
ATOM 1735 O O . TRP A 1 224 ? -13.844 6.620 22.551 1.00 93.44 224 TRP A O 1
ATOM 1745 N N . ALA A 1 225 ? -15.867 5.642 22.615 1.00 91.69 225 ALA A N 1
ATOM 1746 C CA . ALA A 1 225 ? -16.571 6.690 21.874 1.00 91.69 225 ALA A CA 1
ATOM 1747 C C . ALA A 1 225 ? -16.479 8.089 22.511 1.00 91.69 225 ALA A C 1
ATOM 1749 O O . ALA A 1 225 ? -16.446 9.087 21.796 1.00 91.69 225 ALA A O 1
ATOM 1750 N N . GLU A 1 226 ? -16.425 8.168 23.841 1.00 89.38 226 GLU A N 1
ATOM 1751 C CA . GLU A 1 226 ? -16.353 9.428 24.595 1.00 89.38 226 GLU A CA 1
ATOM 1752 C C . GLU A 1 226 ? -14.920 9.980 24.730 1.00 89.38 226 GLU A C 1
ATOM 1754 O O . GLU A 1 226 ? -14.730 11.096 25.215 1.00 89.38 226 GLU A O 1
ATOM 1759 N N . THR A 1 227 ? -13.894 9.233 24.303 1.00 86.56 227 THR A N 1
ATOM 1760 C CA . THR A 1 227 ? -12.497 9.680 24.407 1.00 86.56 227 THR A CA 1
ATOM 1761 C C . THR A 1 227 ? -12.148 10.673 23.287 1.00 86.56 227 THR A C 1
ATOM 1763 O O . THR A 1 227 ? -12.471 10.410 22.127 1.00 86.56 227 THR A O 1
ATOM 1766 N N . PRO A 1 228 ? -11.441 11.788 23.577 1.00 82.81 228 PRO A N 1
ATOM 1767 C CA . PRO A 1 228 ? -11.068 12.781 22.568 1.00 82.81 228 PRO A CA 1
ATOM 1768 C C . PRO A 1 228 ? -10.347 12.197 21.341 1.00 82.81 228 PRO A C 1
ATOM 1770 O O . PRO A 1 228 ? -9.369 11.450 21.466 1.00 82.81 228 PRO A O 1
ATOM 1773 N N . ARG A 1 229 ? -10.818 12.595 20.153 1.00 79.00 229 ARG A N 1
ATOM 1774 C CA . ARG A 1 229 ? -10.353 12.135 18.833 1.00 79.00 229 ARG A CA 1
ATOM 1775 C C . ARG A 1 229 ? -9.498 13.185 18.122 1.00 79.00 229 ARG A C 1
ATOM 1777 O O . ARG A 1 229 ? -9.528 14.365 18.472 1.00 79.00 229 ARG A O 1
ATOM 1784 N N . GLN A 1 230 ? -8.754 12.759 17.100 1.00 68.31 230 GLN A N 1
ATOM 1785 C CA . GLN A 1 230 ? -8.045 13.677 16.204 1.00 68.31 230 GLN A CA 1
ATOM 1786 C C . GLN A 1 230 ? -9.056 14.598 15.511 1.00 68.31 230 GLN A C 1
ATOM 1788 O O . GLN A 1 230 ? -10.055 14.117 14.989 1.00 68.31 230 GLN A O 1
ATOM 1793 N N . GLY A 1 231 ? -8.835 15.916 15.539 1.00 56.78 231 GLY A N 1
ATOM 1794 C CA . GLY A 1 231 ? -9.779 16.888 14.967 1.00 56.78 231 GLY A CA 1
ATOM 1795 C C . GLY A 1 231 ? -11.075 17.081 15.769 1.00 56.78 231 GLY A C 1
ATOM 1796 O O . GLY A 1 231 ? -11.932 17.862 15.362 1.00 56.78 231 GLY A O 1
ATOM 1797 N N . GLY A 1 232 ? -11.219 16.423 16.925 1.00 41.72 232 GLY A N 1
ATOM 1798 C CA . GLY A 1 232 ? -12.302 16.686 17.862 1.00 41.72 232 GLY A CA 1
ATOM 1799 C C . GLY A 1 232 ? -12.074 18.023 18.556 1.00 41.72 232 GLY A C 1
ATOM 1800 O O . GLY A 1 232 ? -11.356 18.090 19.553 1.00 41.72 232 GLY A O 1
ATOM 1801 N N . HIS A 1 233 ? -12.673 19.092 18.033 1.00 31.80 233 HIS A N 1
ATOM 1802 C CA . HIS A 1 233 ? -12.836 20.319 18.804 1.00 31.80 233 HIS A CA 1
ATOM 1803 C C . HIS A 1 233 ? -13.551 19.995 20.131 1.00 31.80 233 HIS A C 1
ATOM 1805 O O . HIS A 1 233 ? -14.520 19.225 20.122 1.00 31.80 233 HIS A O 1
ATOM 1811 N N . PRO A 1 234 ? -13.127 20.575 21.271 1.00 41.28 234 PRO A N 1
ATOM 1812 C CA . PRO A 1 234 ? -14.062 20.744 22.369 1.00 41.28 234 PRO A CA 1
ATOM 1813 C C . PRO A 1 234 ? -15.190 21.659 21.876 1.00 41.28 234 PRO A C 1
ATOM 1815 O O . PRO A 1 234 ? -14.948 22.507 21.024 1.00 41.28 234 PRO A O 1
ATOM 1818 N N . GLU A 1 235 ? -16.383 21.462 22.430 1.00 36.34 235 GLU A N 1
ATOM 1819 C CA . GLU A 1 235 ? -17.524 22.389 22.530 1.00 36.34 235 GLU A CA 1
ATOM 1820 C C . GLU A 1 235 ? -18.826 21.752 22.024 1.00 36.34 235 GLU A C 1
ATOM 1822 O O . GLU A 1 235 ? -19.147 21.715 20.837 1.00 36.34 235 GLU A O 1
ATOM 1827 N N . ARG A 1 236 ? -19.631 21.290 22.982 1.00 32.25 236 ARG A N 1
ATOM 1828 C CA . ARG A 1 236 ? -21.075 21.493 22.914 1.00 32.25 236 ARG A CA 1
ATOM 1829 C C . ARG A 1 236 ? -21.444 22.340 24.125 1.00 32.25 236 ARG A C 1
ATOM 1831 O O . ARG A 1 236 ? -21.256 21.885 25.255 1.00 32.25 236 ARG A O 1
ATOM 1838 N N . GLY A 1 237 ? -21.865 23.577 23.860 1.00 31.64 237 GLY A N 1
ATOM 1839 C CA . GLY A 1 237 ? -22.759 24.310 24.757 1.00 31.64 237 GLY A CA 1
ATOM 1840 C C . GLY A 1 237 ? -24.138 23.665 24.804 1.00 31.64 237 GLY A C 1
ATOM 1841 O O . GLY A 1 237 ? -24.422 22.802 23.938 1.00 31.64 237 GLY A O 1
#

Radius of gyration: 22.08 Å; chains: 1; bounding box: 46×41×71 Å

pLDDT: mean 91.98, std 12.24, range [31.64, 98.88]

Foldseek 3Di:
DDPQQDADPQLLVQQVVCCVVPVFGQLLLNVCSLPPVVVNVVVVVLCCVQPVDDFDDDQLLLLLLVLLQCLLLVFDPVCVSVVSNVVVPHDPVSSVLSNVLSVLLVVVVVQVCCQVPPCVPCVCSHDLVNSVVVVVVSDDCVRPNPLSSLLSSLLSCLLVVVVRSNVSSVVVNVVVVNDPRSSVSSNSNSCPRNNVVVSSVVSVVVLVCCLVVVDPDRNSVVSSSPTGHDVDDDDDD

Secondary structure (DSSP, 8-state):
--GGGSPPHHHHHHHHHHHHHHSSB-HHHHHHHHH-HHHHHHHHHHHIIIIIS--SS-HHHHHHHHHHHHHHHT--S-HHHHHHHHHTT--HHHHHHHHHHHHHHHHHHHHHHHHHHHTTT-TTTSHHHHHHHHHHHH--TTTS-HHHHHHHHHHHHHHHT-HHHHHHHHHHHHHTT--HHHHHHHHHGGGIIIIIHHHHHHHHHHHHHHHTTSS---HHHHHHHTS-BTT------